Protein AF-A0AAD3HC64-F1 (afdb_monomer_lite)

Foldseek 3Di:
DPDPPPVVVVVVVVVVVVVVVVVVVVVVVVVVVVVPPPDDDDDDDDPPPDPPLLVLLVCVLVVDDFQEPDQQLVLLLLLLLLLLLLLVLLLLLLVVCLVDPDPDCVLSLLSLCCNQVQSLVLSVVCCVPANLVVLLCQQQVDPPDDPSNNVSVVVLSVVLVVLSVVLNVLSVLLNVLSVQLPDPPDDPVSNSVSSVSNSVSSVVSSVSSVVSSVSCVSGSSSSCRRRDHPVVSVVSVVVSVVVCDDLSVLQSLLSSQCSCPDPVRHDPVSNVSCVVNDDPVSVVCSVVCCVVPNCVRNVSSVPRPVVD

Structure (mmCIF, N/CA/C/O backbone):
data_AF-A0AAD3HC64-F1
#
_entry.id   AF-A0AAD3HC64-F1
#
loop_
_atom_site.group_PDB
_atom_site.id
_atom_site.type_symbol
_atom_site.label_atom_id
_atom_site.label_alt_id
_atom_site.label_comp_id
_atom_site.label_asym_id
_atom_site.label_entity_id
_atom_site.label_seq_id
_atom_site.pdbx_PDB_ins_code
_atom_site.Cartn_x
_atom_site.Cartn_y
_atom_site.Cartn_z
_atom_site.occupancy
_atom_site.B_iso_or_equiv
_atom_site.auth_seq_id
_atom_site.auth_comp_id
_atom_site.auth_asym_id
_atom_site.auth_atom_id
_atom_site.pdbx_PDB_model_num
ATOM 1 N N . MET A 1 1 ? 27.768 -49.510 -12.883 1.00 41.19 1 MET A N 1
ATOM 2 C CA . MET A 1 1 ? 27.945 -48.220 -13.590 1.00 41.19 1 MET A CA 1
ATOM 3 C C . MET A 1 1 ? 27.176 -48.266 -14.904 1.00 41.19 1 MET A C 1
ATOM 5 O O . MET A 1 1 ? 27.661 -48.916 -15.817 1.00 41.19 1 MET A O 1
ATOM 9 N N . LYS A 1 2 ? 25.966 -47.681 -14.942 1.00 40.19 2 LYS A N 1
ATOM 10 C CA . LYS A 1 2 ? 25.130 -47.318 -16.117 1.00 40.19 2 LYS A CA 1
ATOM 11 C C . LYS A 1 2 ? 23.661 -47.238 -15.667 1.00 40.19 2 LYS A C 1
ATOM 13 O O . LYS A 1 2 ? 22.903 -48.155 -15.920 1.00 40.19 2 LYS A O 1
ATOM 18 N N . PHE A 1 3 ? 23.284 -46.183 -14.939 1.00 27.61 3 PHE A N 1
ATOM 19 C CA . PHE A 1 3 ? 21.869 -45.860 -14.654 1.00 27.61 3 PHE A CA 1
ATOM 20 C C . PHE A 1 3 ? 21.638 -44.367 -14.330 1.00 27.61 3 PHE A C 1
ATOM 22 O O . PHE A 1 3 ? 20.645 -44.008 -13.712 1.00 27.61 3 PHE A O 1
ATOM 29 N N . HIS A 1 4 ? 22.548 -43.469 -14.734 1.00 27.34 4 HIS A N 1
ATOM 30 C CA . HIS A 1 4 ? 22.441 -42.025 -14.444 1.00 27.34 4 HIS A CA 1
ATOM 31 C C . HIS A 1 4 ? 22.352 -41.115 -15.683 1.00 27.34 4 HIS A C 1
ATOM 33 O O . HIS A 1 4 ? 22.202 -39.911 -15.530 1.00 27.34 4 HIS A O 1
ATOM 39 N N . SER A 1 5 ? 22.356 -41.655 -16.909 1.00 31.34 5 SER A N 1
ATOM 40 C CA . SER A 1 5 ? 22.311 -40.826 -18.134 1.00 31.34 5 SER A CA 1
ATOM 41 C C . SER A 1 5 ? 20.949 -40.747 -18.834 1.00 31.34 5 SER A C 1
ATOM 43 O O . SER A 1 5 ? 20.833 -40.016 -19.808 1.00 31.34 5 SER A O 1
ATOM 45 N N . ILE A 1 6 ? 19.908 -41.442 -18.359 1.00 31.80 6 ILE A N 1
ATOM 46 C CA . ILE A 1 6 ? 18.585 -41.461 -19.031 1.00 31.80 6 ILE A CA 1
ATOM 47 C C . ILE A 1 6 ? 17.570 -40.510 -18.357 1.00 31.80 6 ILE A C 1
ATOM 49 O O . ILE A 1 6 ? 16.658 -40.001 -19.007 1.00 31.80 6 ILE A O 1
ATOM 53 N N . LEU A 1 7 ? 17.775 -40.167 -17.081 1.00 26.67 7 LEU A N 1
ATOM 54 C CA . LEU A 1 7 ? 16.873 -39.291 -16.315 1.00 26.67 7 LEU A CA 1
ATOM 55 C C . LEU A 1 7 ? 17.095 -37.790 -16.573 1.00 26.67 7 LEU A C 1
ATOM 57 O O . LEU A 1 7 ? 16.154 -37.009 -16.483 1.00 26.67 7 LEU A O 1
ATOM 61 N N . VAL A 1 8 ? 18.303 -37.387 -16.977 1.00 30.73 8 VAL A N 1
ATOM 62 C CA . VAL A 1 8 ? 18.632 -35.972 -17.239 1.00 30.73 8 VAL A CA 1
ATOM 63 C C . VAL A 1 8 ? 18.107 -35.503 -18.605 1.00 30.73 8 VAL A C 1
ATOM 65 O O . VAL A 1 8 ? 17.685 -34.359 -18.742 1.00 30.73 8 VAL A O 1
ATOM 68 N N . PHE A 1 9 ? 18.019 -36.392 -19.600 1.00 30.84 9 PHE A N 1
ATOM 69 C CA . PHE A 1 9 ? 17.493 -36.039 -20.927 1.00 30.84 9 PHE A CA 1
ATOM 70 C C . PHE A 1 9 ? 15.960 -35.918 -20.976 1.00 30.84 9 PHE A C 1
ATOM 72 O O . PHE A 1 9 ? 15.439 -35.147 -21.779 1.00 30.84 9 PHE A O 1
ATOM 79 N N . SER A 1 10 ? 15.235 -36.602 -20.085 1.00 28.11 10 SER A N 1
ATOM 80 C CA . SER A 1 10 ? 13.764 -36.535 -20.040 1.00 28.11 10 SER A CA 1
ATOM 81 C C . SER A 1 10 ? 13.248 -35.260 -19.354 1.00 28.11 10 SER A C 1
ATOM 83 O O . SER A 1 10 ? 12.201 -34.742 -19.728 1.00 28.11 10 SER A O 1
ATOM 85 N N . LEU A 1 11 ? 14.007 -34.695 -18.408 1.00 26.23 11 LEU A N 1
ATOM 86 C CA . LEU A 1 11 ? 13.643 -33.449 -17.716 1.00 26.23 11 LEU A CA 1
ATOM 87 C C . LEU A 1 11 ? 13.904 -32.194 -18.567 1.00 26.23 11 LEU A C 1
ATOM 89 O O . LEU A 1 11 ? 13.138 -31.237 -18.499 1.00 26.23 11 LEU A O 1
ATOM 93 N N . ILE A 1 12 ? 14.923 -32.222 -19.431 1.00 30.50 12 ILE A N 1
ATOM 94 C CA . ILE A 1 12 ? 15.246 -31.104 -20.334 1.00 30.50 12 ILE A CA 1
ATOM 95 C C . ILE A 1 12 ? 14.253 -31.023 -21.510 1.00 30.50 12 ILE A C 1
ATOM 97 O O . ILE A 1 12 ? 13.957 -29.936 -22.002 1.00 30.50 12 ILE A O 1
ATOM 101 N N . TRP A 1 13 ? 13.681 -32.153 -21.940 1.00 29.31 13 TRP A N 1
ATOM 102 C CA . TRP A 1 13 ? 12.688 -32.174 -23.019 1.00 29.31 13 TRP A CA 1
ATOM 103 C C . TRP A 1 13 ? 11.285 -31.745 -22.551 1.00 29.31 13 TRP A C 1
ATOM 105 O O . TRP A 1 13 ? 10.598 -31.014 -23.264 1.00 29.31 13 TRP A O 1
ATOM 115 N N . VAL A 1 14 ? 10.895 -32.093 -21.318 1.00 29.73 14 VAL A N 1
ATOM 116 C CA . VAL A 1 14 ? 9.625 -31.640 -20.716 1.00 29.73 14 VAL A CA 1
ATOM 117 C C . VAL A 1 14 ? 9.648 -30.134 -20.417 1.00 29.73 14 VAL A C 1
ATOM 119 O O . VAL A 1 14 ? 8.644 -29.463 -20.650 1.00 29.73 14 VAL A O 1
ATOM 122 N N . ALA A 1 15 ? 10.800 -29.571 -20.028 1.00 29.89 15 ALA A N 1
ATOM 123 C CA . ALA A 1 15 ? 10.954 -28.128 -19.811 1.00 29.89 15 ALA A CA 1
ATOM 124 C C . ALA A 1 15 ? 10.812 -27.299 -21.106 1.00 29.89 15 ALA A C 1
ATOM 126 O O . ALA A 1 15 ? 10.160 -26.260 -21.099 1.00 29.89 15 ALA A O 1
ATOM 127 N N . ARG A 1 16 ? 11.316 -27.794 -22.247 1.00 33.19 16 ARG A N 1
ATOM 128 C CA . ARG A 1 16 ? 11.223 -27.097 -23.548 1.00 33.19 16 ARG A CA 1
ATOM 129 C C . ARG A 1 16 ? 9.848 -27.161 -24.218 1.00 33.19 16 ARG A C 1
ATOM 131 O O . ARG A 1 16 ? 9.545 -26.324 -25.062 1.00 33.19 16 ARG A O 1
ATOM 138 N N . SER A 1 17 ? 9.011 -28.140 -23.870 1.00 35.91 17 SER A N 1
ATOM 139 C CA . SER A 1 17 ? 7.656 -28.258 -24.440 1.00 35.91 17 SER A CA 1
ATOM 140 C C . SER A 1 17 ? 6.626 -27.325 -23.785 1.00 35.91 17 SER A C 1
ATOM 142 O O . SER A 1 17 ? 5.561 -27.099 -24.355 1.00 35.91 17 SER A O 1
ATOM 144 N N . ASN A 1 18 ? 6.955 -26.744 -22.623 1.00 37.31 18 ASN A N 1
ATOM 145 C CA . ASN A 1 18 ? 6.038 -25.919 -21.832 1.00 37.31 18 ASN A CA 1
ATOM 146 C C . ASN A 1 18 ? 6.188 -24.403 -22.075 1.00 37.31 18 ASN A C 1
ATOM 148 O O . ASN A 1 18 ? 5.230 -23.660 -21.870 1.00 37.31 18 ASN A O 1
ATOM 152 N N . GLU A 1 19 ? 7.339 -23.936 -22.568 1.00 41.16 19 GLU A N 1
ATOM 153 C CA . GLU A 1 19 ? 7.581 -22.507 -22.847 1.00 41.16 19 GLU A CA 1
ATOM 154 C C . GLU A 1 19 ? 6.730 -21.984 -24.017 1.00 41.16 19 GLU A C 1
ATOM 156 O O . GLU A 1 19 ? 6.130 -20.915 -23.919 1.00 41.16 19 GLU A O 1
ATOM 161 N N . ASN A 1 20 ? 6.562 -22.772 -25.085 1.00 43.03 20 ASN A N 1
ATOM 162 C CA . ASN A 1 20 ? 5.722 -22.372 -26.224 1.00 43.03 20 ASN A CA 1
ATOM 163 C C . ASN A 1 20 ? 4.223 -22.321 -25.869 1.00 43.03 20 ASN A C 1
ATOM 165 O O . ASN A 1 20 ? 3.492 -21.494 -26.405 1.00 43.03 20 ASN A O 1
ATOM 169 N N . SER A 1 21 ? 3.773 -23.166 -24.935 1.00 44.69 21 SER A N 1
ATOM 170 C CA . SER A 1 21 ? 2.398 -23.175 -24.413 1.00 44.69 21 SER A CA 1
ATOM 171 C C . SER A 1 21 ? 2.104 -21.930 -23.563 1.00 44.69 21 SER A C 1
ATOM 173 O O . SER A 1 21 ? 1.064 -21.289 -23.729 1.00 44.69 21 SER A O 1
ATOM 175 N N . LEU A 1 22 ? 3.053 -21.532 -22.709 1.00 42.72 22 LEU A N 1
ATOM 176 C CA . LEU A 1 22 ? 2.935 -20.348 -21.854 1.00 42.72 22 LEU A CA 1
ATOM 177 C C . LEU A 1 22 ? 2.983 -19.040 -22.651 1.00 42.72 22 LEU A C 1
ATOM 179 O O . LEU A 1 22 ? 2.146 -18.167 -22.429 1.00 42.72 22 LEU A O 1
ATOM 183 N N . LEU A 1 23 ? 3.885 -18.925 -23.631 1.00 47.91 23 LEU A N 1
ATOM 184 C CA . LEU A 1 23 ? 3.972 -17.741 -24.497 1.00 47.91 23 LEU A CA 1
ATOM 185 C C . LEU A 1 23 ? 2.729 -17.578 -25.386 1.00 47.91 23 LEU A C 1
ATOM 187 O O . LEU A 1 23 ? 2.268 -16.461 -25.629 1.00 47.91 23 LEU A O 1
ATOM 191 N N . GLN A 1 24 ? 2.139 -18.687 -25.839 1.00 51.78 24 GLN A N 1
ATOM 192 C CA . GLN A 1 24 ? 0.903 -18.653 -26.620 1.00 51.78 24 GLN A CA 1
ATOM 193 C C . GLN A 1 24 ? -0.322 -18.342 -25.743 1.00 51.78 24 GLN A C 1
ATOM 195 O O . GLN A 1 24 ? -1.205 -17.597 -26.168 1.00 51.78 24 GLN A O 1
ATOM 200 N N . GLY A 1 25 ? -0.336 -18.808 -24.489 1.00 53.44 25 GLY A N 1
ATOM 201 C CA . GLY A 1 25 ? -1.315 -18.401 -23.477 1.00 53.44 25 GLY A CA 1
ATOM 202 C C . GLY A 1 25 ? -1.240 -16.908 -23.131 1.00 53.44 25 GLY A C 1
ATOM 203 O O . GLY A 1 25 ? -2.273 -16.240 -23.085 1.00 53.44 25 GLY A O 1
ATOM 204 N N . ALA A 1 26 ? -0.030 -16.363 -22.972 1.00 45.06 26 ALA A N 1
ATOM 205 C CA . ALA A 1 26 ? 0.194 -14.940 -22.715 1.00 45.06 26 ALA A CA 1
ATOM 206 C C . ALA A 1 26 ? -0.257 -14.057 -23.895 1.00 45.06 26 ALA A C 1
ATOM 208 O O . ALA A 1 26 ? -0.954 -13.065 -23.685 1.00 45.06 26 ALA A O 1
ATOM 209 N N . ARG A 1 27 ? 0.037 -14.457 -25.143 1.00 55.09 27 ARG A N 1
ATOM 210 C CA . ARG A 1 27 ? -0.470 -13.770 -26.350 1.00 55.09 27 ARG A CA 1
ATOM 211 C C . ARG A 1 27 ? -1.998 -13.768 -26.434 1.00 55.09 27 ARG A C 1
ATOM 213 O O . ARG A 1 27 ? -2.585 -12.732 -26.737 1.00 55.09 27 ARG A O 1
ATOM 220 N N . ASN A 1 28 ? -2.643 -14.893 -26.122 1.00 57.78 28 ASN A N 1
ATOM 221 C CA . ASN A 1 28 ? -4.106 -14.988 -26.128 1.00 57.78 28 ASN A CA 1
ATOM 222 C C . ASN A 1 28 ? -4.746 -14.120 -25.028 1.00 57.78 28 ASN A C 1
ATOM 224 O O . ASN A 1 28 ? -5.795 -13.519 -25.256 1.00 57.78 28 ASN A O 1
ATOM 228 N N . LEU A 1 29 ? -4.107 -14.005 -23.857 1.00 52.31 29 LEU A N 1
ATOM 229 C CA . LEU A 1 29 ? -4.550 -13.114 -22.779 1.00 52.31 29 LEU A CA 1
ATOM 230 C C . LEU A 1 29 ? -4.390 -11.631 -23.139 1.00 52.31 29 LEU A C 1
ATOM 232 O O . LEU A 1 29 ? -5.292 -10.851 -22.839 1.00 52.31 29 LEU A O 1
ATOM 236 N N . MET A 1 30 ? -3.310 -11.246 -23.830 1.00 54.47 30 MET A N 1
ATOM 237 C CA . MET A 1 30 ? -3.158 -9.876 -24.339 1.00 54.47 30 MET A CA 1
ATOM 238 C C . MET A 1 30 ? -4.223 -9.537 -25.391 1.00 54.47 30 MET A C 1
ATOM 240 O O . MET A 1 30 ? -4.859 -8.492 -25.295 1.00 54.47 30 MET A O 1
ATOM 244 N N . GLN A 1 31 ? -4.505 -10.436 -26.342 1.00 53.31 31 GLN A N 1
ATOM 245 C CA . GLN A 1 31 ? -5.567 -10.217 -27.337 1.00 53.31 31 GLN A CA 1
ATOM 246 C C . GLN A 1 31 ? -6.975 -10.173 -26.722 1.00 53.31 31 GLN A C 1
ATOM 248 O O . GLN A 1 31 ? -7.828 -9.419 -27.190 1.00 53.31 31 GLN A O 1
ATOM 253 N N . ALA A 1 32 ? -7.231 -10.937 -25.657 1.00 51.72 32 ALA A N 1
ATOM 254 C CA . ALA A 1 32 ? -8.500 -10.881 -24.932 1.00 51.72 32 ALA A CA 1
ATOM 255 C C . ALA A 1 32 ? -8.656 -9.598 -24.092 1.00 51.72 32 ALA A C 1
ATOM 257 O O . ALA A 1 32 ? -9.776 -9.114 -23.934 1.00 51.72 32 ALA A O 1
ATOM 258 N N . ALA A 1 33 ? -7.557 -9.040 -23.572 1.00 47.09 33 ALA A N 1
ATOM 259 C CA . ALA A 1 33 ? -7.560 -7.784 -22.823 1.00 47.09 33 ALA A CA 1
ATOM 260 C C . ALA A 1 33 ? -7.780 -6.563 -23.734 1.00 47.09 33 ALA A C 1
ATOM 262 O O . ALA A 1 33 ? -8.563 -5.683 -23.386 1.00 47.09 33 ALA A O 1
ATOM 263 N N . VAL A 1 34 ? -7.181 -6.557 -24.930 1.00 49.25 34 VAL A N 1
ATOM 264 C CA . VAL A 1 34 ? -7.343 -5.482 -25.929 1.00 49.25 34 VAL A CA 1
ATOM 265 C C . VAL A 1 34 ? -8.781 -5.393 -26.465 1.00 49.25 34 VAL A C 1
ATOM 267 O O . VAL A 1 34 ? -9.265 -4.307 -26.760 1.00 49.25 34 VAL A O 1
ATOM 270 N N . ASN A 1 35 ? -9.516 -6.509 -26.519 1.00 42.75 35 ASN A N 1
ATOM 271 C CA . ASN A 1 35 ? -10.895 -6.541 -27.027 1.00 42.75 35 ASN A CA 1
ATOM 272 C C . ASN A 1 35 ? -11.981 -6.180 -25.991 1.00 42.75 35 ASN A C 1
ATOM 274 O O . ASN A 1 35 ? -13.164 -6.237 -26.319 1.00 42.75 35 ASN A O 1
ATOM 278 N N . LYS A 1 36 ? -11.621 -5.834 -24.745 1.00 44.22 36 LYS A N 1
ATOM 279 C CA . LYS A 1 36 ? -12.584 -5.525 -23.666 1.00 44.22 36 LYS A CA 1
ATOM 280 C C . LYS A 1 36 ? -12.625 -4.052 -23.249 1.00 44.22 36 LYS A C 1
ATOM 282 O O . LYS A 1 36 ? -13.247 -3.726 -22.242 1.00 44.22 36 LYS A O 1
ATOM 287 N N . GLN A 1 37 ? -11.982 -3.172 -24.010 1.00 39.53 37 GLN A N 1
ATOM 288 C CA . GLN A 1 37 ? -11.803 -1.766 -23.658 1.00 39.53 37 GLN A CA 1
ATOM 289 C C . GLN A 1 37 ? -12.611 -0.865 -24.603 1.00 39.53 37 GLN A C 1
ATOM 291 O O . GLN A 1 37 ? -12.055 -0.153 -25.431 1.00 39.53 37 GLN A O 1
ATOM 296 N N . SER A 1 38 ? -13.942 -0.934 -24.514 1.00 41.44 38 SER A N 1
ATOM 297 C CA . SER A 1 38 ? -14.839 0.033 -25.161 1.00 41.44 38 SER A CA 1
ATOM 298 C C . SER A 1 38 ? -16.217 0.031 -24.492 1.00 41.44 38 SER A C 1
ATOM 300 O O . SER A 1 38 ? -17.182 -0.435 -25.079 1.00 41.44 38 SER A O 1
ATOM 302 N N . ASP A 1 39 ? -16.284 0.508 -23.253 1.00 34.75 39 ASP A N 1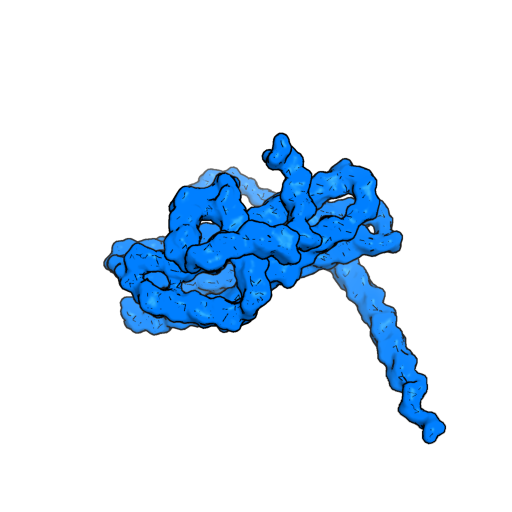
ATOM 303 C CA . ASP A 1 39 ? -17.523 0.924 -22.581 1.00 34.75 39 ASP A CA 1
ATOM 304 C C . ASP A 1 39 ? -17.128 1.953 -21.505 1.00 34.75 39 ASP A C 1
ATOM 306 O O . ASP A 1 39 ? -16.972 1.630 -20.327 1.00 34.75 39 ASP A O 1
ATOM 310 N N . GLU A 1 40 ? -16.865 3.195 -21.922 1.00 37.41 40 GLU A N 1
ATOM 311 C CA . GLU A 1 40 ? -16.723 4.322 -20.991 1.00 37.41 40 GLU A CA 1
ATOM 312 C C . GLU A 1 40 ? -18.120 4.766 -20.526 1.00 37.41 40 GLU A C 1
ATOM 314 O O . GLU A 1 40 ? -18.961 5.112 -21.363 1.00 37.41 40 GLU A O 1
ATOM 319 N N . PRO A 1 41 ? -18.409 4.775 -19.213 1.00 40.44 41 PRO A N 1
ATOM 320 C CA . PRO A 1 41 ? -19.683 5.260 -18.719 1.00 40.44 41 PRO A CA 1
ATOM 321 C C . PRO A 1 41 ? -19.714 6.793 -18.693 1.00 40.44 41 PRO A C 1
ATOM 323 O O . PRO A 1 41 ? -18.833 7.470 -18.167 1.00 40.44 41 PRO A O 1
ATOM 326 N N . ASN A 1 42 ? -20.801 7.309 -19.258 1.00 35.00 42 ASN A N 1
ATOM 327 C CA . ASN A 1 42 ? -21.237 8.697 -19.238 1.00 35.00 42 ASN A CA 1
ATOM 328 C C . ASN A 1 42 ? -21.421 9.176 -17.781 1.00 35.00 42 ASN A C 1
ATOM 330 O O . ASN A 1 42 ? -22.264 8.641 -17.059 1.00 35.00 42 ASN A O 1
ATOM 334 N N . ILE A 1 43 ? -20.627 10.161 -17.347 1.00 39.53 43 ILE A N 1
ATOM 335 C CA . ILE A 1 43 ? -20.667 10.731 -15.991 1.00 39.53 43 ILE A CA 1
ATOM 336 C C . ILE A 1 43 ? -21.882 11.663 -15.894 1.00 39.53 43 ILE A C 1
ATOM 338 O O . ILE A 1 43 ? -21.826 12.836 -16.263 1.00 39.53 43 ILE A O 1
ATOM 342 N N . CYS A 1 44 ? -23.002 11.110 -15.429 1.00 38.66 44 CYS A N 1
ATOM 343 C CA . CYS A 1 44 ? -24.169 11.864 -14.991 1.00 38.66 44 CYS A CA 1
ATOM 344 C C . CYS A 1 44 ? -24.057 12.190 -13.498 1.00 38.66 44 CYS A C 1
ATOM 346 O O . CYS A 1 44 ? -23.708 11.337 -12.690 1.00 38.66 44 CYS A O 1
ATOM 348 N N . ASP A 1 45 ? -24.409 13.431 -13.178 1.00 44.72 45 ASP A N 1
ATOM 349 C CA . ASP A 1 45 ? -24.615 14.007 -11.851 1.00 44.72 45 ASP A CA 1
ATOM 350 C C . ASP A 1 45 ? -25.614 13.161 -11.036 1.00 44.72 45 ASP A C 1
ATOM 352 O O . ASP A 1 45 ? -26.832 13.316 -11.147 1.00 44.72 45 ASP A O 1
ATOM 356 N N . SER A 1 46 ? -25.100 12.184 -10.286 1.00 45.50 46 SER A N 1
ATOM 357 C CA . SER A 1 46 ? -25.864 11.368 -9.348 1.00 45.50 46 SER A CA 1
ATOM 358 C C . SER A 1 46 ? -25.486 11.779 -7.937 1.00 45.50 46 SER A C 1
ATOM 360 O O . SER A 1 46 ? -24.319 11.693 -7.560 1.00 45.50 46 SER A O 1
ATOM 362 N N . THR A 1 47 ? -26.475 12.175 -7.142 1.00 44.50 47 THR A N 1
ATOM 363 C CA . THR A 1 47 ? -26.385 12.112 -5.683 1.00 44.50 47 THR A CA 1
ATOM 364 C C . THR A 1 47 ? -25.897 10.712 -5.316 1.00 44.50 47 THR A C 1
ATOM 366 O O . THR A 1 47 ? -26.644 9.753 -5.497 1.00 44.50 47 THR A O 1
ATOM 369 N N . GLU A 1 48 ? -24.627 10.585 -4.927 1.00 51.22 48 GLU A N 1
ATOM 370 C CA . GLU A 1 48 ? -24.007 9.301 -4.603 1.00 51.22 48 GLU A CA 1
ATOM 371 C C . GLU A 1 48 ? -24.777 8.676 -3.440 1.00 51.22 48 GLU A C 1
ATOM 373 O O . GLU A 1 48 ? -24.648 9.097 -2.288 1.00 51.22 48 GLU A O 1
ATOM 378 N N . ASP A 1 49 ? -25.618 7.693 -3.755 1.00 56.12 49 ASP A N 1
ATOM 379 C CA . ASP A 1 49 ? -26.239 6.834 -2.762 1.00 56.12 49 ASP A CA 1
ATOM 380 C C . ASP A 1 49 ? -25.107 6.134 -2.009 1.00 56.12 49 ASP A C 1
ATOM 382 O O . ASP A 1 49 ? -24.490 5.191 -2.513 1.00 56.12 49 ASP A O 1
ATOM 386 N N . ILE A 1 50 ? -24.803 6.634 -0.807 1.00 69.50 50 ILE A N 1
ATOM 387 C CA . ILE A 1 50 ? -23.842 5.999 0.091 1.00 69.50 50 ILE A CA 1
ATOM 388 C C . ILE A 1 50 ? -24.293 4.543 0.247 1.00 69.50 50 ILE A C 1
ATOM 390 O O . ILE A 1 50 ? -25.443 4.312 0.645 1.00 69.50 50 ILE A O 1
ATOM 394 N N . PRO A 1 51 ? -23.433 3.553 -0.056 1.00 86.81 51 PRO A N 1
ATOM 395 C CA . PRO A 1 51 ? -23.811 2.156 0.057 1.00 86.81 51 PRO A CA 1
ATOM 396 C C . PRO A 1 51 ? -24.380 1.878 1.450 1.00 86.81 51 PRO A C 1
ATOM 398 O O . PRO A 1 51 ? -23.780 2.257 2.454 1.00 86.81 51 PRO A O 1
ATOM 401 N N . GLN A 1 52 ? -25.523 1.194 1.530 1.00 93.12 52 GLN A N 1
ATOM 402 C CA . GLN A 1 52 ? -26.238 0.939 2.790 1.00 93.12 52 GLN A CA 1
ATOM 403 C C . GLN A 1 52 ? -25.319 0.415 3.915 1.00 93.12 52 GLN A C 1
ATOM 405 O O . GLN A 1 52 ? -25.472 0.795 5.076 1.00 93.12 52 GLN A O 1
ATOM 410 N N . ASN A 1 53 ? -24.331 -0.419 3.568 1.00 94.50 53 ASN A N 1
ATOM 411 C CA . ASN A 1 53 ? -23.338 -0.950 4.505 1.00 94.50 53 ASN A CA 1
ATOM 412 C C . ASN A 1 53 ? -22.468 0.147 5.140 1.00 94.50 53 ASN A C 1
ATOM 414 O O . ASN A 1 53 ? -22.209 0.093 6.340 1.00 94.50 53 ASN A O 1
ATOM 418 N N . GLU A 1 54 ? -22.046 1.153 4.371 1.00 95.94 54 GLU A N 1
ATOM 419 C CA . GLU A 1 54 ? -21.261 2.280 4.883 1.00 95.94 54 GLU A CA 1
ATOM 420 C C . GLU A 1 54 ? -22.065 3.108 5.881 1.00 95.94 54 GLU A C 1
ATOM 422 O O . GLU A 1 54 ? -21.540 3.473 6.930 1.00 95.94 54 GLU A O 1
ATOM 427 N N . SER A 1 55 ? -23.350 3.352 5.609 1.00 96.25 55 SER A N 1
ATOM 428 C CA . SER A 1 55 ? -24.219 4.073 6.545 1.00 96.25 55 SER A CA 1
ATOM 429 C C . SER A 1 55 ? -24.417 3.306 7.856 1.00 96.25 55 SER A C 1
ATOM 431 O O . SER A 1 55 ? -24.368 3.904 8.929 1.00 96.25 55 SER A O 1
ATOM 433 N N . ILE A 1 56 ? -24.596 1.980 7.794 1.00 96.69 56 ILE A N 1
ATOM 434 C CA . ILE A 1 56 ? -24.700 1.130 8.993 1.00 96.69 56 ILE A CA 1
ATOM 435 C C . ILE A 1 56 ? -23.405 1.196 9.812 1.00 96.69 56 ILE A C 1
ATOM 437 O O . ILE A 1 56 ? -23.458 1.386 11.028 1.00 96.69 56 ILE A O 1
ATOM 441 N N . ILE A 1 57 ? -22.247 1.078 9.154 1.00 96.69 57 ILE A N 1
ATOM 442 C CA . ILE A 1 57 ? -20.942 1.166 9.819 1.00 96.69 57 ILE A CA 1
ATOM 443 C C . ILE A 1 57 ? -20.738 2.556 10.426 1.00 96.69 57 ILE A C 1
ATOM 445 O O . ILE A 1 57 ? -20.303 2.652 11.568 1.00 96.69 57 ILE A O 1
ATOM 449 N N . GLN A 1 58 ? -21.084 3.630 9.716 1.00 97.06 58 GLN A N 1
ATOM 450 C CA . GLN A 1 58 ? -20.929 4.990 10.230 1.00 97.06 58 GLN A CA 1
ATOM 451 C C . GLN A 1 58 ? -21.783 5.218 11.482 1.00 97.06 58 GLN A C 1
ATOM 453 O O . GLN A 1 58 ? -21.262 5.640 12.512 1.00 97.06 58 GLN A O 1
ATOM 458 N N . ASN A 1 59 ? -23.061 4.826 11.440 1.00 96.50 59 ASN A N 1
ATOM 459 C CA . ASN A 1 59 ? -23.949 4.89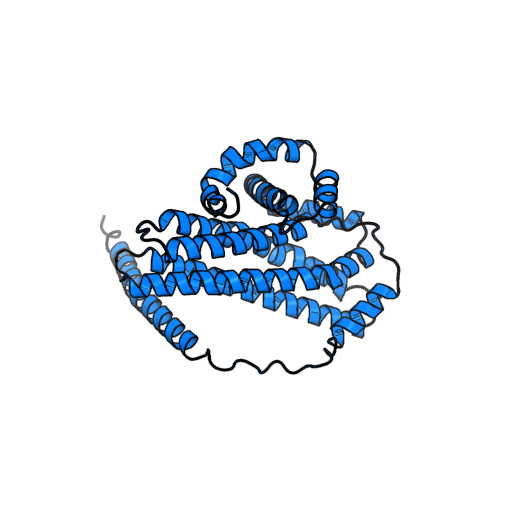3 12.603 1.00 96.50 59 ASN A CA 1
ATOM 460 C C . ASN A 1 59 ? -23.385 4.101 13.788 1.00 96.50 59 ASN A C 1
ATOM 462 O O . ASN A 1 59 ? -23.449 4.543 14.938 1.00 96.50 59 ASN A O 1
ATOM 466 N N . TYR A 1 60 ? -22.811 2.928 13.509 1.00 95.88 60 TYR A N 1
ATOM 467 C CA . TYR A 1 60 ? -22.114 2.158 14.520 1.00 95.88 60 TYR A CA 1
ATOM 468 C C . TYR A 1 60 ? -20.948 2.951 15.114 1.00 95.88 60 TYR A C 1
ATOM 470 O O . TYR A 1 60 ? -20.901 3.097 16.334 1.00 95.88 60 TYR A O 1
ATOM 478 N N . LEU A 1 61 ? -20.038 3.489 14.300 1.00 95.94 61 LEU A N 1
ATOM 479 C CA . LEU A 1 61 ? -18.875 4.248 14.766 1.00 95.94 61 LEU A CA 1
ATOM 480 C C . LEU A 1 61 ? -19.281 5.440 15.645 1.00 95.94 61 LEU A C 1
ATOM 482 O O . LEU A 1 61 ? -18.699 5.614 16.716 1.00 95.94 61 LEU A O 1
ATOM 486 N N . ASP A 1 62 ? -20.353 6.143 15.283 1.00 96.12 62 ASP A N 1
ATOM 487 C CA . ASP A 1 62 ? -20.844 7.328 15.998 1.00 96.12 62 ASP A CA 1
ATOM 488 C C . ASP A 1 62 ? -21.508 7.000 17.354 1.00 96.12 62 ASP A C 1
ATOM 490 O O . ASP A 1 62 ? -21.537 7.827 18.266 1.00 96.12 62 ASP A O 1
ATOM 494 N N . SER A 1 63 ? -22.030 5.780 17.527 1.00 94.56 63 SER A N 1
ATOM 495 C CA . SER A 1 63 ? -22.892 5.416 18.669 1.00 94.56 63 SER A CA 1
ATOM 496 C C . SER A 1 63 ? -22.183 5.142 20.004 1.00 94.56 63 SER A C 1
ATOM 498 O O . SER A 1 63 ? -22.832 5.031 21.044 1.00 94.56 63 SER A O 1
ATOM 500 N N . THR A 1 64 ? -20.863 4.962 20.018 1.00 81.75 64 THR A N 1
ATOM 501 C CA . THR A 1 64 ? -20.129 4.517 21.225 1.00 81.75 64 THR A CA 1
ATOM 502 C C . THR A 1 64 ? -18.700 5.035 21.175 1.00 81.75 64 THR A C 1
ATOM 504 O O . THR A 1 64 ? -18.097 4.994 20.099 1.00 81.75 64 THR A O 1
ATOM 507 N N . PRO A 1 65 ? -18.132 5.469 22.311 1.00 91.94 65 PRO A N 1
ATOM 508 C CA . PRO A 1 65 ? -16.741 5.893 22.367 1.00 91.94 65 PRO A CA 1
ATOM 509 C C . PRO A 1 65 ? -15.775 4.749 22.041 1.00 91.94 65 PRO A C 1
ATOM 511 O O . PRO A 1 65 ? -16.068 3.575 22.277 1.00 91.94 65 PRO A O 1
ATOM 514 N N . SER A 1 66 ? -14.596 5.113 21.543 1.00 94.12 66 SER A N 1
ATOM 515 C CA . SER A 1 66 ? -13.520 4.167 21.259 1.00 94.12 66 SER A CA 1
ATOM 516 C C . SER A 1 66 ? -12.906 3.579 22.537 1.00 94.12 66 SER A C 1
ATOM 518 O O . SER A 1 66 ? -12.737 4.285 23.531 1.00 94.12 66 SER A O 1
ATOM 520 N N . LEU A 1 67 ? -12.509 2.299 22.503 1.00 93.44 67 LEU A N 1
ATOM 521 C CA . LEU A 1 67 ? -11.756 1.645 23.587 1.00 93.44 67 LEU A CA 1
ATOM 522 C C . LEU A 1 67 ? -10.274 2.042 23.616 1.00 93.44 67 LEU A C 1
ATOM 524 O O . LEU A 1 67 ? -9.598 1.858 24.632 1.00 93.44 67 LEU A O 1
ATOM 528 N N . ALA A 1 68 ? -9.757 2.547 22.498 1.00 93.75 68 ALA A N 1
ATOM 529 C CA . ALA A 1 68 ? -8.416 3.091 22.371 1.00 93.75 68 ALA A CA 1
ATOM 530 C C . ALA A 1 68 ? -8.461 4.597 22.097 1.00 93.75 68 ALA A C 1
ATOM 532 O O . ALA A 1 68 ? -9.257 5.082 21.295 1.00 93.75 68 ALA A O 1
ATOM 533 N N . ASP A 1 69 ? -7.549 5.315 22.742 1.00 92.19 69 ASP A N 1
ATOM 534 C CA . ASP A 1 69 ? -7.295 6.743 22.562 1.00 92.19 69 ASP A CA 1
ATOM 535 C C . ASP A 1 69 ? -6.592 7.052 21.234 1.00 92.19 69 ASP A C 1
ATOM 537 O O . ASP A 1 69 ? -6.799 8.107 20.640 1.00 92.19 69 ASP A O 1
ATOM 541 N N . LYS A 1 70 ? -5.754 6.120 20.770 1.00 94.12 70 LYS A N 1
ATOM 542 C CA . LYS A 1 70 ? -4.972 6.229 19.538 1.00 94.12 70 LYS A CA 1
ATOM 543 C C . LYS A 1 70 ? -4.939 4.896 18.797 1.00 94.12 70 LYS A C 1
ATOM 545 O O . LYS A 1 70 ? -5.017 3.828 19.407 1.00 94.12 70 LYS A O 1
ATOM 550 N N . PHE A 1 71 ? -4.746 4.963 17.484 1.00 95.38 71 PHE A N 1
ATOM 551 C CA . PHE A 1 71 ? -4.430 3.790 16.678 1.00 95.38 71 PHE A CA 1
ATOM 552 C C . PHE A 1 71 ? -2.931 3.478 16.743 1.00 95.38 71 PHE A C 1
ATOM 554 O O . PHE A 1 71 ? -2.088 4.335 16.452 1.00 95.38 71 PHE A O 1
ATOM 561 N N . PHE A 1 72 ? -2.586 2.246 17.119 1.00 95.56 72 PHE A N 1
ATOM 562 C CA . PHE A 1 72 ? -1.192 1.830 17.297 1.00 95.56 72 PHE A CA 1
ATOM 563 C C . PHE A 1 72 ? -0.638 1.008 16.131 1.00 95.56 72 PHE A C 1
ATOM 565 O O . PHE A 1 72 ? 0.572 0.836 16.067 1.00 95.56 72 PHE A O 1
ATOM 572 N N . ILE A 1 73 ? -1.447 0.515 15.190 1.00 95.56 73 ILE A N 1
ATOM 573 C CA . ILE A 1 73 ? -0.975 -0.354 14.088 1.00 95.56 73 ILE A CA 1
ATOM 574 C C . ILE A 1 73 ? -0.521 0.493 12.883 1.00 95.56 73 ILE A C 1
ATOM 576 O O . ILE A 1 73 ? -0.869 0.238 11.733 1.00 95.56 73 ILE A O 1
ATOM 580 N N . GLN A 1 74 ? 0.271 1.537 13.144 1.00 95.38 74 GLN A N 1
ATOM 581 C CA . GLN A 1 74 ? 0.638 2.526 12.124 1.00 95.38 74 GLN A CA 1
ATOM 582 C C . GLN A 1 74 ? 1.584 1.984 11.053 1.00 95.38 74 GLN A C 1
ATOM 584 O O . GLN A 1 74 ? 1.514 2.400 9.903 1.00 95.38 74 GLN A O 1
ATOM 589 N N . GLY A 1 75 ? 2.425 0.998 11.390 1.00 95.50 75 GLY A N 1
ATOM 590 C CA . GLY A 1 75 ? 3.339 0.387 10.419 1.00 95.50 75 GLY A CA 1
ATOM 591 C C . GLY A 1 75 ? 2.619 -0.158 9.183 1.00 95.50 75 GLY A C 1
ATOM 592 O O . GLY A 1 75 ? 3.126 -0.035 8.077 1.00 95.50 75 GLY A O 1
ATOM 593 N N . TRP A 1 76 ? 1.409 -0.691 9.355 1.00 95.31 76 TRP A N 1
ATOM 594 C CA . TRP A 1 76 ? 0.581 -1.173 8.250 1.00 95.31 76 TRP A CA 1
ATOM 595 C C . TRP A 1 76 ? 0.058 -0.025 7.363 1.00 95.31 76 TRP A C 1
ATOM 597 O O . TRP A 1 76 ? 0.137 -0.107 6.136 1.00 95.31 76 TRP A O 1
ATOM 607 N N . ARG A 1 77 ? -0.377 1.089 7.966 1.00 95.19 77 ARG A N 1
ATOM 608 C CA . ARG A 1 77 ? -0.805 2.303 7.249 1.00 95.19 77 ARG A CA 1
ATOM 609 C C . ARG A 1 77 ? 0.353 2.954 6.486 1.00 95.19 77 ARG A C 1
ATOM 611 O O . ARG A 1 77 ? 0.199 3.333 5.327 1.00 95.19 77 ARG A O 1
ATOM 618 N N . TRP A 1 78 ? 1.538 3.024 7.091 1.00 97.81 78 TRP A N 1
ATOM 619 C CA . TRP A 1 78 ? 2.736 3.548 6.427 1.00 97.81 78 TRP A CA 1
ATOM 620 C C . TRP A 1 78 ? 3.249 2.642 5.310 1.00 97.81 78 TRP A C 1
ATOM 622 O O . TRP A 1 78 ? 3.857 3.130 4.360 1.00 97.81 78 TRP A O 1
ATOM 632 N N . HIS A 1 79 ? 3.008 1.332 5.396 1.00 97.56 79 HIS A N 1
ATOM 633 C CA . HIS A 1 79 ? 3.321 0.413 4.303 1.00 97.56 79 HIS A CA 1
ATOM 634 C C . HIS A 1 79 ? 2.426 0.688 3.093 1.00 97.56 79 HIS A C 1
ATOM 636 O O . HIS A 1 79 ? 2.927 0.793 1.983 1.00 97.56 79 HIS A O 1
ATOM 642 N N . HIS A 1 80 ? 1.125 0.908 3.295 1.00 97.62 80 HIS A N 1
ATOM 643 C CA . HIS A 1 80 ? 0.243 1.349 2.211 1.00 97.62 80 HIS A CA 1
ATOM 644 C C . HIS A 1 80 ? 0.730 2.649 1.562 1.00 97.62 80 HIS A C 1
ATOM 646 O O . HIS A 1 80 ? 0.814 2.724 0.337 1.00 97.62 80 HIS A O 1
ATOM 652 N N . LEU A 1 81 ? 1.120 3.644 2.369 1.00 97.31 81 LEU A N 1
ATOM 653 C CA . LEU A 1 81 ? 1.700 4.891 1.856 1.00 97.31 81 LEU A CA 1
ATOM 654 C C . LEU A 1 81 ? 2.959 4.646 1.013 1.00 97.31 81 LEU A C 1
ATOM 656 O O . LEU A 1 81 ? 3.108 5.262 -0.040 1.00 97.31 81 LEU A O 1
ATOM 660 N N . SER A 1 82 ? 3.847 3.736 1.433 1.00 97.81 82 SER A N 1
ATOM 661 C CA . SER A 1 82 ? 5.056 3.436 0.658 1.00 97.81 82 SER A CA 1
ATOM 662 C C . SER A 1 82 ? 4.740 2.774 -0.682 1.00 97.81 82 SER A C 1
ATOM 664 O O . SER A 1 82 ? 5.355 3.137 -1.679 1.00 97.81 82 SER A O 1
ATOM 666 N N . ILE A 1 83 ? 3.743 1.884 -0.747 1.00 98.12 83 ILE A N 1
ATOM 667 C CA . ILE A 1 83 ? 3.288 1.281 -2.011 1.00 98.12 83 ILE A CA 1
ATOM 668 C C . ILE A 1 83 ? 2.701 2.329 -2.947 1.00 98.12 83 ILE A C 1
ATOM 670 O O . ILE A 1 83 ? 3.053 2.354 -4.123 1.00 98.12 83 ILE A O 1
ATOM 674 N N . VAL A 1 84 ? 1.829 3.198 -2.436 1.00 98.06 84 VAL A N 1
ATOM 675 C CA . VAL A 1 84 ? 1.216 4.274 -3.224 1.00 98.06 84 VAL A CA 1
ATOM 676 C C . VAL A 1 84 ? 2.300 5.182 -3.810 1.00 98.06 84 VAL A C 1
ATOM 678 O O . VAL A 1 84 ? 2.321 5.416 -5.020 1.00 98.06 84 VAL A O 1
ATOM 681 N N . ARG A 1 85 ? 3.246 5.636 -2.981 1.00 97.38 85 ARG A N 1
ATOM 682 C CA . ARG A 1 85 ? 4.375 6.455 -3.433 1.00 97.38 85 ARG A CA 1
ATOM 683 C C . ARG A 1 85 ? 5.214 5.741 -4.489 1.00 97.38 85 ARG A C 1
ATOM 685 O O . ARG A 1 85 ? 5.475 6.300 -5.553 1.00 97.38 85 ARG A O 1
ATOM 692 N N . ASP A 1 86 ? 5.636 4.513 -4.207 1.00 97.25 86 ASP A N 1
ATOM 693 C CA . ASP A 1 86 ? 6.546 3.777 -5.082 1.00 97.25 86 ASP A CA 1
ATOM 694 C C . ASP A 1 86 ? 5.888 3.396 -6.411 1.00 97.25 86 ASP A C 1
ATOM 696 O O . ASP A 1 86 ? 6.532 3.482 -7.454 1.00 97.25 86 ASP A O 1
ATOM 700 N N . ALA A 1 87 ? 4.595 3.056 -6.407 1.00 97.88 87 ALA A N 1
ATOM 701 C CA . ALA A 1 87 ? 3.832 2.829 -7.630 1.00 97.88 87 ALA A CA 1
ATOM 702 C C . ALA A 1 87 ? 3.776 4.101 -8.486 1.00 97.88 87 ALA A C 1
ATOM 704 O O . ALA A 1 87 ? 4.032 4.052 -9.688 1.00 97.88 87 ALA A O 1
ATOM 705 N N . LYS A 1 88 ? 3.515 5.267 -7.884 1.00 97.19 88 LYS A N 1
ATOM 706 C CA . LYS A 1 88 ? 3.473 6.523 -8.642 1.00 97.19 88 LYS A CA 1
ATOM 707 C C . LYS A 1 88 ? 4.834 6.889 -9.235 1.00 97.19 88 LYS A C 1
ATOM 709 O O . LYS A 1 88 ? 4.903 7.246 -10.411 1.00 97.19 88 LYS A O 1
ATOM 714 N N . ARG A 1 89 ? 5.914 6.754 -8.459 1.00 95.94 89 ARG A N 1
ATOM 715 C CA . ARG A 1 89 ? 7.287 6.988 -8.938 1.00 95.94 89 ARG A CA 1
ATOM 716 C C . ARG A 1 89 ? 7.676 6.010 -10.045 1.00 95.94 89 ARG A C 1
ATOM 718 O O . ARG A 1 89 ? 8.248 6.425 -11.047 1.00 95.94 89 ARG A O 1
ATOM 725 N N . LEU A 1 90 ? 7.309 4.734 -9.916 1.00 96.88 90 LEU A N 1
ATOM 726 C CA . LEU A 1 90 ? 7.540 3.733 -10.956 1.00 96.88 90 LEU A CA 1
ATOM 727 C C . LEU A 1 90 ? 6.779 4.064 -12.246 1.00 96.88 90 LEU A C 1
ATOM 729 O O . LEU A 1 90 ? 7.345 3.948 -13.327 1.00 96.88 90 LEU A O 1
ATOM 733 N N . ASN A 1 91 ? 5.525 4.509 -12.147 1.00 97.19 91 ASN A N 1
ATOM 734 C CA . ASN A 1 91 ? 4.735 4.935 -13.303 1.00 97.19 91 ASN A CA 1
ATOM 735 C C . ASN A 1 91 ? 5.401 6.110 -14.047 1.00 97.19 91 ASN A C 1
ATOM 737 O O . ASN A 1 91 ? 5.527 6.076 -15.275 1.00 97.19 91 ASN A O 1
ATOM 741 N N . GLN A 1 92 ? 5.885 7.113 -13.309 1.00 95.50 92 GLN A N 1
ATOM 742 C CA . GLN A 1 92 ? 6.634 8.239 -13.875 1.00 95.50 92 GLN A CA 1
ATOM 743 C C . GLN A 1 92 ? 7.936 7.771 -14.532 1.00 95.50 92 GLN A C 1
ATOM 745 O O . GLN A 1 92 ? 8.209 8.127 -15.677 1.00 95.50 92 GLN A O 1
ATOM 750 N N . TYR A 1 93 ? 8.707 6.929 -13.840 1.00 95.12 93 TYR A N 1
ATOM 751 C CA . TYR A 1 93 ? 9.974 6.421 -14.352 1.00 95.12 93 TYR A CA 1
ATOM 752 C C . TYR A 1 93 ? 9.785 5.588 -15.625 1.00 95.12 93 TYR A C 1
ATOM 754 O O . TYR A 1 93 ? 10.434 5.854 -16.633 1.00 95.12 93 TYR A O 1
ATOM 762 N N . ALA A 1 94 ? 8.820 4.665 -15.640 1.00 95.62 94 ALA A N 1
ATOM 763 C CA . ALA A 1 94 ? 8.472 3.885 -16.826 1.00 95.62 94 ALA A CA 1
ATOM 764 C C . ALA A 1 94 ? 8.054 4.776 -18.012 1.00 95.62 94 ALA A C 1
ATOM 766 O O . ALA A 1 94 ? 8.404 4.488 -19.155 1.00 95.62 94 ALA A O 1
ATOM 767 N N . SER A 1 95 ? 7.354 5.886 -17.750 1.00 95.94 95 SER A N 1
ATOM 768 C CA . SER A 1 95 ? 6.963 6.855 -18.784 1.00 95.94 95 SER A CA 1
ATOM 769 C C . SER A 1 95 ? 8.165 7.585 -19.394 1.00 95.94 95 SER A C 1
ATOM 771 O O . SER A 1 95 ? 8.190 7.819 -20.605 1.00 95.94 95 SER A O 1
ATOM 773 N N . ILE A 1 96 ? 9.173 7.910 -18.578 1.00 93.94 96 ILE A N 1
ATOM 774 C CA . ILE A 1 96 ? 10.435 8.513 -19.031 1.00 93.94 96 ILE A CA 1
ATOM 775 C C . ILE A 1 96 ? 11.210 7.514 -19.890 1.00 93.94 96 ILE A C 1
ATOM 777 O O . ILE A 1 96 ? 11.552 7.846 -21.022 1.00 93.94 96 ILE A O 1
ATOM 781 N N . VAL A 1 97 ? 11.402 6.284 -19.400 1.00 93.88 97 VAL A N 1
ATOM 782 C CA . VAL A 1 97 ? 12.099 5.210 -20.131 1.00 93.88 97 VAL A CA 1
ATOM 783 C C . VAL A 1 97 ? 11.428 4.946 -21.480 1.00 93.88 97 VAL A C 1
ATOM 785 O O . VAL A 1 97 ? 12.104 4.856 -22.497 1.00 93.88 97 VAL A O 1
ATOM 788 N N . LYS A 1 98 ? 10.089 4.901 -21.523 1.00 94.69 98 LYS A N 1
ATOM 789 C CA . LYS A 1 98 ? 9.324 4.722 -22.769 1.00 94.69 98 LYS A CA 1
ATOM 790 C C . LYS A 1 98 ? 9.526 5.869 -23.770 1.00 94.69 98 LYS A C 1
ATOM 792 O O . LYS A 1 98 ? 9.486 5.640 -24.980 1.00 94.69 98 LYS A O 1
ATOM 797 N N . SER A 1 99 ? 9.641 7.099 -23.272 1.00 93.44 99 SER A N 1
ATOM 798 C CA . SER A 1 99 ? 9.782 8.302 -24.103 1.00 93.44 99 SER A CA 1
ATOM 799 C C . SER A 1 99 ? 11.224 8.541 -24.551 1.00 93.44 99 SER A C 1
ATOM 801 O O . SER A 1 99 ? 11.441 9.258 -25.525 1.00 93.44 99 SER A O 1
ATOM 803 N N . GLY A 1 100 ? 12.192 7.978 -23.829 1.00 91.12 100 GLY A N 1
ATOM 804 C CA . GLY A 1 100 ? 13.602 8.005 -24.183 1.00 91.12 100 GLY A CA 1
ATOM 805 C C . GLY A 1 100 ? 13.982 6.929 -25.200 1.00 91.12 100 GLY A C 1
ATOM 806 O O . GLY A 1 100 ? 13.239 5.983 -25.452 1.00 91.12 100 GLY A O 1
ATOM 807 N N . ASP A 1 101 ? 15.192 7.061 -25.738 1.00 80.88 101 ASP A N 1
ATOM 808 C CA . ASP A 1 101 ? 15.850 6.035 -26.557 1.00 80.88 101 ASP A CA 1
ATOM 809 C C . ASP A 1 101 ? 16.687 5.074 -25.678 1.00 80.88 101 ASP A C 1
ATOM 811 O O . ASP A 1 101 ? 17.735 4.583 -26.098 1.00 80.88 101 ASP A O 1
ATOM 815 N N . GLU A 1 102 ? 16.283 4.837 -24.421 1.00 78.75 102 GLU A N 1
ATOM 816 C CA . GLU A 1 102 ? 17.016 3.937 -23.520 1.00 78.75 102 GLU A CA 1
ATOM 817 C C . GLU A 1 102 ? 16.882 2.479 -23.982 1.00 78.75 102 GLU A C 1
ATOM 819 O O . GLU A 1 102 ? 15.807 1.879 -23.951 1.00 78.75 102 GLU A O 1
ATOM 824 N N . GLU A 1 103 ? 18.002 1.887 -24.405 1.00 82.88 103 GLU A N 1
ATOM 825 C CA . GLU A 1 103 ? 18.055 0.469 -24.779 1.00 82.88 103 GLU A CA 1
ATOM 826 C C . GLU A 1 103 ? 18.178 -0.462 -23.562 1.00 82.88 103 GLU A C 1
ATOM 828 O O . GLU A 1 103 ? 17.753 -1.618 -23.639 1.00 82.88 103 GLU A O 1
ATOM 833 N N . ASP A 1 104 ? 18.741 0.029 -22.451 1.00 93.12 104 ASP A N 1
ATOM 834 C CA . ASP A 1 104 ? 18.948 -0.747 -21.225 1.00 93.12 104 ASP A CA 1
ATOM 835 C C . ASP A 1 104 ? 17.760 -0.606 -20.265 1.00 93.12 104 ASP A C 1
ATOM 837 O O . ASP A 1 104 ? 17.567 0.424 -19.621 1.00 93.12 104 ASP A O 1
ATOM 841 N N . LEU A 1 105 ? 16.973 -1.676 -20.150 1.00 95.69 105 LEU A N 1
ATOM 842 C CA . LEU A 1 105 ? 15.806 -1.748 -19.271 1.00 95.69 105 LEU A CA 1
ATOM 843 C C . LEU A 1 105 ? 16.106 -2.385 -17.904 1.00 95.69 105 LEU A C 1
ATOM 845 O O . LEU A 1 105 ? 15.191 -2.532 -17.090 1.00 95.69 105 LEU A O 1
ATOM 849 N N . GLU A 1 106 ? 17.354 -2.767 -17.617 1.00 94.69 106 GLU A N 1
ATOM 850 C CA . GLU A 1 106 ? 17.722 -3.377 -16.332 1.00 94.69 106 GLU A CA 1
ATOM 851 C C . GLU A 1 106 ? 17.429 -2.477 -15.117 1.00 94.69 106 GLU A C 1
ATOM 853 O O . GLU A 1 106 ? 16.923 -2.984 -14.107 1.00 94.69 106 GLU A O 1
ATOM 858 N N . PRO A 1 107 ? 17.672 -1.151 -15.160 1.00 94.19 107 PRO A N 1
ATOM 859 C CA . PRO A 1 107 ? 17.277 -0.258 -14.072 1.00 94.19 107 PRO A CA 1
ATOM 860 C C . PRO A 1 107 ? 15.763 -0.261 -13.805 1.00 94.19 107 PRO A C 1
ATOM 862 O O . PRO A 1 107 ? 15.341 -0.343 -12.648 1.00 94.19 107 PRO A O 1
ATOM 865 N N . LEU A 1 108 ? 14.942 -0.241 -14.862 1.00 95.44 108 LEU A N 1
ATOM 866 C CA . LEU A 1 108 ? 13.483 -0.316 -14.749 1.00 95.44 108 LEU A CA 1
ATOM 867 C C . LEU A 1 108 ? 13.033 -1.671 -14.194 1.00 95.44 108 LEU A C 1
ATOM 869 O O . LEU A 1 108 ? 12.166 -1.717 -13.322 1.00 95.44 108 LEU A O 1
ATOM 873 N N . LYS A 1 109 ? 13.667 -2.767 -14.626 1.00 96.56 109 LYS A N 1
ATOM 874 C CA . LYS A 1 109 ? 13.394 -4.111 -14.106 1.00 96.56 109 LYS A CA 1
ATOM 875 C C . LYS A 1 109 ? 13.633 -4.205 -12.602 1.00 96.56 109 LYS A C 1
ATOM 877 O O . LYS A 1 109 ? 12.761 -4.672 -11.873 1.00 96.56 109 LYS A O 1
ATOM 882 N N . LYS A 1 110 ? 14.767 -3.688 -12.119 1.00 95.38 110 LYS A N 1
ATOM 883 C CA . LYS A 1 110 ? 15.069 -3.628 -10.677 1.00 95.38 110 LYS A CA 1
ATOM 884 C C . LYS A 1 110 ? 14.030 -2.823 -9.903 1.00 95.38 110 LYS A C 1
ATOM 886 O O . LYS A 1 110 ? 13.635 -3.233 -8.814 1.00 95.38 110 LYS A O 1
ATOM 891 N N . ALA A 1 111 ? 13.565 -1.709 -10.468 1.00 96.00 111 ALA A N 1
ATOM 892 C CA . ALA A 1 111 ? 12.515 -0.904 -9.861 1.00 96.00 111 ALA A CA 1
ATOM 893 C C . ALA A 1 111 ? 11.187 -1.679 -9.767 1.00 96.00 111 ALA A C 1
ATOM 895 O O . ALA A 1 111 ? 10.595 -1.740 -8.692 1.00 96.00 111 ALA A O 1
ATOM 896 N N . VAL A 1 112 ? 10.755 -2.339 -10.849 1.00 97.31 112 VAL A N 1
ATOM 897 C CA . VAL A 1 112 ? 9.566 -3.214 -10.867 1.00 97.31 112 VAL A CA 1
ATOM 898 C C . VAL A 1 112 ? 9.674 -4.319 -9.811 1.00 97.31 112 VAL A C 1
ATOM 900 O O . VAL A 1 112 ? 8.744 -4.519 -9.024 1.00 97.31 112 VAL A O 1
ATOM 903 N N . ASP A 1 113 ? 10.820 -5.000 -9.746 1.00 97.00 113 ASP A N 1
ATOM 904 C CA . ASP A 1 113 ? 11.078 -6.051 -8.761 1.00 97.00 113 ASP A CA 1
ATOM 905 C C . ASP A 1 113 ? 11.015 -5.519 -7.328 1.00 97.00 113 ASP A C 1
ATOM 907 O O . ASP A 1 113 ? 10.392 -6.133 -6.456 1.00 97.00 113 ASP A O 1
ATOM 911 N N . PHE A 1 114 ? 11.609 -4.356 -7.066 1.00 96.12 114 PHE A N 1
ATOM 912 C CA . PHE A 1 114 ? 11.545 -3.752 -5.745 1.00 96.12 114 PHE A CA 1
ATOM 913 C C . PHE A 1 114 ? 10.102 -3.424 -5.338 1.00 96.12 114 PHE A C 1
ATOM 915 O O . PHE A 1 114 ? 9.661 -3.822 -4.256 1.00 96.12 114 PHE A O 1
ATOM 922 N N . VAL A 1 115 ? 9.342 -2.736 -6.195 1.00 97.38 115 VAL A N 1
ATOM 923 C CA . VAL A 1 115 ? 7.979 -2.302 -5.859 1.00 97.38 115 VAL A CA 1
ATOM 924 C C . VAL A 1 115 ? 7.054 -3.500 -5.646 1.00 97.38 115 VAL A C 1
ATOM 926 O O . VAL A 1 115 ? 6.355 -3.570 -4.633 1.00 97.38 115 VAL A O 1
ATOM 929 N N . PHE A 1 116 ? 7.059 -4.479 -6.551 1.00 98.00 116 PHE A N 1
ATOM 930 C CA . PHE A 1 116 ? 6.055 -5.545 -6.526 1.00 98.00 116 PHE A CA 1
ATOM 931 C C . PHE A 1 116 ? 6.527 -6.826 -5.840 1.00 98.00 116 PHE A C 1
ATOM 933 O O . PHE A 1 116 ? 5.802 -7.379 -5.008 1.00 98.00 116 PHE A O 1
ATOM 940 N N . ASN A 1 117 ? 7.744 -7.287 -6.134 1.00 96.69 117 ASN A N 1
ATOM 941 C CA . ASN A 1 117 ? 8.255 -8.548 -5.594 1.00 96.69 117 ASN A CA 1
ATOM 942 C C . ASN A 1 117 ? 8.803 -8.405 -4.169 1.00 96.69 117 ASN A C 1
ATOM 944 O O . ASN A 1 117 ? 8.801 -9.391 -3.424 1.00 96.69 117 ASN A O 1
ATOM 948 N N . PHE A 1 118 ? 9.224 -7.202 -3.767 1.00 95.88 118 PHE A N 1
ATOM 949 C CA . PHE A 1 118 ? 9.661 -6.919 -2.401 1.00 95.88 118 PHE A CA 1
ATOM 950 C C . PHE A 1 118 ? 8.631 -6.123 -1.584 1.00 95.88 118 PHE A C 1
ATOM 952 O O . PHE A 1 118 ? 8.180 -6.615 -0.540 1.00 95.88 118 PHE A O 1
ATOM 959 N N . ASN A 1 119 ? 8.262 -4.912 -2.024 1.00 96.44 119 ASN A N 1
ATOM 960 C CA . ASN A 1 119 ? 7.466 -3.994 -1.210 1.00 96.44 119 ASN A CA 1
ATOM 961 C C . ASN A 1 119 ? 6.017 -4.499 -1.054 1.00 96.44 119 ASN A C 1
ATOM 963 O O . ASN A 1 119 ? 5.600 -4.838 0.059 1.00 96.44 119 ASN A O 1
ATOM 967 N N . LEU A 1 120 ? 5.284 -4.647 -2.165 1.00 97.75 120 LEU A N 1
ATOM 968 C CA . LEU A 1 120 ? 3.883 -5.095 -2.165 1.00 97.75 120 LEU A CA 1
ATOM 969 C C . LEU A 1 120 ? 3.732 -6.510 -1.610 1.00 97.75 120 LEU A C 1
ATOM 971 O O . LEU A 1 120 ? 2.842 -6.768 -0.801 1.00 97.75 120 LEU A O 1
ATOM 975 N N . ARG A 1 121 ? 4.610 -7.432 -2.019 1.00 96.69 121 ARG A N 1
ATOM 976 C CA . ARG A 1 121 ? 4.590 -8.811 -1.521 1.00 96.69 121 ARG A CA 1
ATOM 977 C C . ARG A 1 121 ? 4.700 -8.874 0.003 1.00 96.69 121 ARG A C 1
ATOM 979 O O . ARG A 1 121 ? 3.995 -9.664 0.624 1.00 96.69 121 ARG A O 1
ATOM 986 N N . GLY A 1 122 ? 5.544 -8.031 0.600 1.00 95.50 122 GLY A N 1
ATOM 987 C CA . GLY A 1 122 ? 5.682 -7.936 2.052 1.00 95.50 122 GLY A CA 1
ATOM 988 C C . GLY A 1 122 ? 4.384 -7.552 2.752 1.00 95.50 122 GLY A C 1
ATOM 989 O O . GLY A 1 122 ? 3.997 -8.199 3.725 1.00 95.50 122 GLY A O 1
ATOM 990 N N . LEU A 1 123 ? 3.702 -6.527 2.233 1.00 96.25 123 LEU A N 1
ATOM 991 C CA . LEU A 1 123 ? 2.402 -6.092 2.741 1.00 96.25 123 LEU A CA 1
ATOM 992 C C . LEU A 1 123 ? 1.366 -7.213 2.599 1.00 96.25 123 LEU A C 1
ATOM 994 O O . LEU A 1 123 ? 0.778 -7.639 3.591 1.00 96.25 123 LEU A O 1
ATOM 998 N N . ALA A 1 124 ? 1.236 -7.765 1.392 1.00 97.19 124 ALA A N 1
ATOM 999 C CA . ALA A 1 124 ? 0.331 -8.864 1.075 1.00 97.19 124 ALA A CA 1
ATOM 1000 C C . ALA A 1 124 ? 0.502 -10.070 2.012 1.00 97.19 124 ALA A C 1
ATOM 1002 O O . ALA A 1 124 ? -0.483 -10.610 2.514 1.00 97.19 124 ALA A O 1
ATOM 1003 N N . ASP A 1 125 ? 1.747 -10.478 2.273 1.00 96.00 125 ASP A N 1
ATOM 1004 C CA . ASP A 1 125 ? 2.061 -11.600 3.156 1.00 96.00 125 ASP A CA 1
ATOM 1005 C C . ASP A 1 125 ? 1.600 -11.347 4.598 1.00 96.00 125 ASP A C 1
ATOM 1007 O O . ASP A 1 125 ? 1.037 -12.243 5.233 1.00 96.00 125 ASP A O 1
ATOM 1011 N N . ILE A 1 126 ? 1.831 -10.142 5.128 1.00 95.38 126 ILE A N 1
ATOM 1012 C CA . ILE A 1 126 ? 1.378 -9.768 6.474 1.00 95.38 126 ILE A CA 1
ATOM 1013 C C . ILE A 1 126 ? -0.138 -9.708 6.542 1.00 95.38 126 ILE A C 1
ATOM 1015 O O . ILE A 1 126 ? -0.735 -10.177 7.515 1.00 95.38 126 ILE A O 1
ATOM 1019 N N . GLU A 1 127 ? -0.772 -9.158 5.520 1.00 96.19 127 GLU A N 1
ATOM 1020 C CA . GLU A 1 127 ? -2.211 -9.013 5.517 1.00 96.19 127 GLU A CA 1
ATOM 1021 C C . GLU A 1 127 ? -2.933 -10.353 5.449 1.00 96.19 127 GLU A C 1
ATOM 1023 O O . GLU A 1 127 ? -3.820 -10.602 6.264 1.00 96.19 127 GLU A O 1
ATOM 1028 N N . ASP A 1 128 ? -2.500 -11.243 4.556 1.00 96.81 128 ASP A N 1
ATOM 1029 C CA . ASP A 1 128 ? -3.110 -12.560 4.382 1.00 96.81 128 ASP A CA 1
ATOM 1030 C C . ASP A 1 128 ? -2.920 -13.445 5.619 1.00 96.81 128 ASP A C 1
ATOM 1032 O O . ASP A 1 128 ? -3.831 -14.165 6.030 1.00 96.81 128 ASP A O 1
ATOM 1036 N N . LYS A 1 129 ? -1.724 -13.412 6.221 1.00 96.44 129 LYS A N 1
ATOM 1037 C CA . LYS A 1 129 ? -1.347 -14.339 7.301 1.00 96.44 129 LYS A CA 1
ATOM 1038 C C . LYS A 1 129 ? -1.676 -13.816 8.693 1.00 96.44 129 LYS A C 1
ATOM 1040 O O . LYS A 1 129 ? -1.797 -14.612 9.625 1.00 96.44 129 LYS A O 1
ATOM 1045 N N . VAL A 1 130 ? -1.739 -12.496 8.871 1.00 95.81 130 VAL A N 1
ATOM 1046 C CA . VAL A 1 130 ? -1.779 -11.876 10.201 1.00 95.81 130 VAL A CA 1
ATOM 1047 C C . VAL A 1 130 ? -2.909 -10.862 10.326 1.00 95.81 130 VAL A C 1
ATOM 1049 O O . VAL A 1 130 ? -3.743 -11.035 11.214 1.00 95.81 130 VAL A O 1
ATOM 1052 N N . PHE A 1 131 ? -2.949 -9.826 9.483 1.00 96.12 131 PHE A N 1
ATOM 1053 C CA . PHE A 1 131 ? -3.846 -8.682 9.694 1.00 96.12 131 PHE A CA 1
ATOM 1054 C C . PHE A 1 131 ? -5.311 -9.004 9.401 1.00 96.12 131 PHE A C 1
ATOM 1056 O O . PHE A 1 131 ? -6.134 -8.856 10.295 1.00 96.12 131 PHE A O 1
ATOM 1063 N N . PHE A 1 132 ? -5.657 -9.506 8.214 1.00 96.88 132 PHE A N 1
ATOM 1064 C CA . PHE A 1 132 ? -7.056 -9.761 7.852 1.00 96.88 132 PHE A CA 1
ATOM 1065 C C . PHE A 1 132 ? -7.715 -10.890 8.657 1.00 96.88 132 PHE A C 1
ATOM 1067 O O . PHE A 1 132 ? -8.884 -10.744 9.021 1.00 96.88 132 PHE A O 1
ATOM 1074 N N . PRO A 1 133 ? -7.025 -12.000 8.987 1.00 97.44 133 PRO A N 1
ATOM 1075 C CA . PRO A 1 133 ? -7.569 -12.979 9.923 1.00 97.44 133 PRO A CA 1
ATOM 1076 C C . PRO A 1 133 ? -7.906 -12.357 11.284 1.00 97.44 133 PRO A C 1
ATOM 1078 O O . PRO A 1 133 ? -8.986 -12.593 11.818 1.00 97.44 133 PRO A O 1
ATOM 1081 N N . TRP A 1 134 ? -7.011 -11.517 11.812 1.00 97.00 134 TRP A N 1
ATOM 1082 C CA . TRP A 1 134 ? -7.220 -10.818 13.078 1.00 97.00 134 TRP A CA 1
ATOM 1083 C C . TRP A 1 134 ? -8.330 -9.759 12.982 1.00 97.00 134 TRP A C 1
ATOM 1085 O O . TRP A 1 134 ? -9.175 -9.684 13.866 1.00 97.00 134 TRP A O 1
ATOM 1095 N N . LEU A 1 135 ? -8.401 -8.998 11.889 1.00 96.81 135 LEU A N 1
ATOM 1096 C CA . LEU A 1 135 ? -9.459 -8.020 11.623 1.00 96.81 135 LEU A CA 1
ATOM 1097 C C . LEU A 1 135 ? -10.845 -8.678 11.628 1.00 96.81 135 LEU A C 1
ATOM 1099 O O . LEU A 1 135 ? -11.749 -8.212 12.320 1.00 96.81 135 LEU A O 1
ATOM 1103 N N . ARG A 1 136 ? -10.996 -9.797 10.905 1.00 97.56 136 ARG A N 1
ATOM 1104 C CA . ARG A 1 136 ? -12.238 -10.584 10.882 1.00 97.56 136 ARG A CA 1
ATOM 1105 C C . ARG A 1 136 ? -12.582 -11.112 12.272 1.00 97.56 136 ARG A C 1
ATOM 1107 O O . ARG A 1 136 ? -13.730 -11.005 12.685 1.00 97.56 136 ARG A O 1
ATOM 1114 N N . GLU A 1 137 ? -11.597 -11.624 13.012 1.00 97.00 137 GLU A N 1
ATOM 1115 C CA . GLU A 1 137 ? -11.796 -12.067 14.396 1.00 97.00 137 GLU A CA 1
ATOM 1116 C C . GLU A 1 137 ? -12.351 -10.935 15.274 1.00 97.00 137 GLU A C 1
ATOM 1118 O O . GLU A 1 137 ? -13.326 -11.150 15.987 1.00 97.00 137 GLU A O 1
ATOM 1123 N N . LYS A 1 138 ? -11.767 -9.732 15.214 1.00 96.19 138 LYS A N 1
ATOM 1124 C CA . LYS A 1 138 ? -12.158 -8.620 16.094 1.00 96.19 138 LYS A CA 1
ATOM 1125 C C . LYS A 1 138 ? -13.493 -7.983 15.720 1.00 96.19 138 LYS A C 1
ATOM 1127 O O . LYS A 1 138 ? -14.230 -7.596 16.619 1.00 96.19 138 LYS A O 1
ATOM 1132 N N . LEU A 1 139 ? -13.803 -7.867 14.429 1.00 95.69 139 LEU A N 1
ATOM 1133 C CA . LEU A 1 139 ? -15.005 -7.160 13.973 1.00 95.69 139 LEU A CA 1
ATOM 1134 C C . LEU A 1 139 ? -16.224 -8.074 13.797 1.00 95.69 139 LEU A C 1
ATOM 1136 O O . LEU A 1 139 ? -17.348 -7.615 13.973 1.00 95.69 139 LEU A O 1
ATOM 1140 N N . LEU A 1 140 ? -16.033 -9.357 13.473 1.00 96.12 140 LEU A N 1
ATOM 1141 C CA . LEU A 1 140 ? -17.151 -10.267 13.183 1.00 96.12 140 LEU A CA 1
ATOM 1142 C C . LEU A 1 140 ? -17.549 -11.136 14.381 1.00 96.12 140 LEU A C 1
ATOM 1144 O O . LEU A 1 140 ? -18.702 -11.551 14.467 1.00 96.12 140 LEU A O 1
ATOM 1148 N N . ASN A 1 141 ? -16.635 -11.370 15.329 1.00 93.81 141 ASN A N 1
ATOM 1149 C CA . ASN A 1 141 ? -16.919 -12.157 16.535 1.00 93.81 141 ASN A CA 1
ATOM 1150 C C . ASN A 1 141 ? -17.204 -11.288 17.772 1.00 93.81 141 ASN A C 1
ATOM 1152 O O . ASN A 1 141 ? -17.188 -11.802 18.888 1.00 93.81 141 ASN A O 1
ATOM 1156 N N . SER A 1 142 ? -17.444 -9.983 17.607 1.00 87.88 142 SER A N 1
ATOM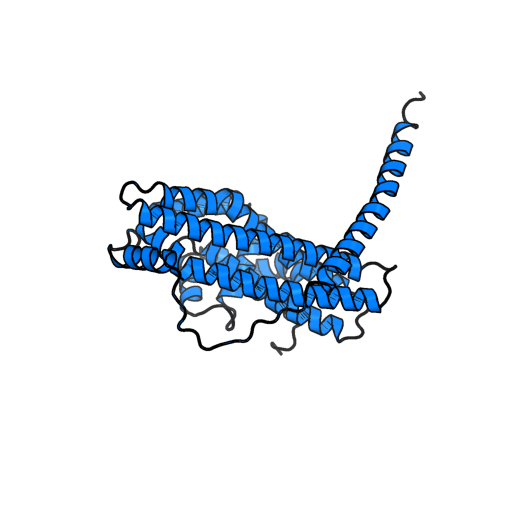 1157 C CA . SER A 1 142 ? -17.805 -9.117 18.734 1.00 87.88 142 SER A CA 1
ATOM 1158 C C . SER A 1 142 ? -19.198 -9.485 19.260 1.00 87.88 142 SER A C 1
ATOM 1160 O O . SER A 1 142 ? -20.187 -9.441 18.526 1.00 87.88 142 SER A O 1
ATOM 1162 N N . GLU A 1 143 ? -19.286 -9.874 20.534 1.00 84.12 143 GLU A N 1
ATOM 1163 C CA . GLU A 1 143 ? -20.542 -10.302 21.173 1.00 84.12 143 GLU A CA 1
ATOM 1164 C C . GLU A 1 143 ? -21.554 -9.159 21.336 1.00 84.12 143 GLU A C 1
ATOM 1166 O O . GLU A 1 143 ? -22.750 -9.407 21.472 1.00 84.12 143 GLU A O 1
ATOM 1171 N N . TYR A 1 144 ? -21.084 -7.912 21.299 1.00 76.19 144 TYR A N 1
ATOM 1172 C CA . TYR A 1 144 ? -21.880 -6.728 21.623 1.00 76.19 144 TYR A CA 1
ATOM 1173 C C . TYR A 1 144 ? -22.508 -6.052 20.399 1.00 76.19 144 TYR A C 1
ATOM 1175 O O . TYR A 1 144 ? -23.237 -5.074 20.551 1.00 76.19 144 TYR A O 1
ATOM 1183 N N . GLU A 1 145 ? -22.256 -6.573 19.197 1.00 86.88 145 GLU A N 1
ATOM 1184 C CA . GLU A 1 145 ? -22.685 -5.949 17.947 1.00 86.88 145 GLU A CA 1
ATOM 1185 C C . GLU A 1 145 ? -23.953 -6.567 17.371 1.00 86.88 145 GLU A C 1
ATOM 1187 O O . GLU A 1 145 ? -24.158 -7.784 17.420 1.00 86.88 145 GLU A O 1
ATOM 1192 N N . SER A 1 146 ? -24.781 -5.720 16.754 1.00 94.62 146 SER A N 1
ATOM 1193 C CA . SER A 1 146 ? -25.952 -6.181 16.010 1.00 94.62 146 SER A CA 1
ATOM 1194 C C . SER A 1 146 ? -25.532 -7.063 14.825 1.00 94.62 146 SER A C 1
ATOM 1196 O O . SER A 1 146 ? -24.488 -6.851 14.203 1.00 94.62 146 SER A O 1
ATOM 1198 N N . GLU A 1 147 ? -26.364 -8.043 14.468 1.00 95.69 147 GLU A N 1
ATOM 1199 C CA . GLU A 1 147 ? -26.104 -8.902 13.304 1.00 95.69 147 GLU A CA 1
ATOM 1200 C C . GLU A 1 147 ? -26.064 -8.114 11.984 1.00 95.69 147 GLU A C 1
ATOM 1202 O O . GLU A 1 147 ? -25.377 -8.507 11.042 1.00 95.69 147 GLU A O 1
ATOM 1207 N N . GLU A 1 148 ? -26.761 -6.981 11.911 1.00 96.06 148 GLU A N 1
ATOM 1208 C CA . GLU A 1 148 ? -26.725 -6.068 10.765 1.00 96.06 148 GLU A CA 1
ATOM 1209 C C . GLU A 1 148 ? -25.361 -5.377 10.654 1.00 96.06 148 GLU A C 1
ATOM 1211 O O . GLU A 1 148 ? -24.751 -5.395 9.585 1.00 96.06 148 GLU A O 1
ATOM 1216 N N . THR A 1 149 ? -24.833 -4.867 11.772 1.00 95.81 149 THR A N 1
ATOM 1217 C CA . THR A 1 149 ? -23.489 -4.273 11.852 1.00 95.81 149 THR A CA 1
ATOM 1218 C C . THR A 1 149 ? -22.417 -5.281 11.437 1.00 95.81 149 THR A C 1
ATOM 1220 O O . THR A 1 149 ? -21.554 -4.970 10.615 1.00 95.81 149 THR A O 1
ATOM 1223 N N . LYS A 1 150 ? -22.492 -6.520 11.944 1.00 96.00 150 LYS A N 1
ATOM 1224 C CA . LYS A 1 150 ? -21.543 -7.587 11.581 1.00 96.00 150 LYS A CA 1
ATOM 1225 C C . LYS A 1 150 ? -21.588 -7.915 10.092 1.00 96.00 150 LYS A C 1
ATOM 1227 O O . LYS A 1 150 ? -20.537 -8.062 9.474 1.00 96.00 150 LYS A O 1
ATOM 1232 N N . LYS A 1 151 ? -22.782 -8.008 9.496 1.00 96.25 151 LYS A N 1
ATOM 1233 C CA . LYS A 1 151 ? -22.940 -8.243 8.050 1.00 96.25 151 LYS A CA 1
ATOM 1234 C C . LYS A 1 151 ? -22.380 -7.093 7.217 1.00 96.25 151 LYS A C 1
ATOM 1236 O O . LYS A 1 151 ? -21.703 -7.358 6.225 1.00 96.25 151 LYS A O 1
ATOM 1241 N N . ALA A 1 152 ? -22.609 -5.848 7.634 1.00 96.62 152 ALA A N 1
ATOM 1242 C CA . ALA A 1 152 ? -22.055 -4.677 6.962 1.00 96.62 152 ALA A CA 1
ATOM 1243 C C . ALA A 1 152 ? -20.516 -4.697 6.984 1.00 96.62 152 ALA A C 1
ATOM 1245 O O . ALA A 1 152 ? -19.887 -4.551 5.935 1.00 96.62 152 ALA A O 1
ATOM 1246 N N . PHE A 1 153 ? -19.901 -4.980 8.141 1.00 97.25 153 PHE A N 1
ATOM 1247 C CA . PHE A 1 153 ? -18.448 -5.156 8.236 1.00 97.25 153 PHE A CA 1
ATOM 1248 C C . PHE A 1 153 ? -17.937 -6.344 7.422 1.00 97.25 153 PHE A C 1
ATOM 1250 O O . PHE A 1 153 ? -16.903 -6.225 6.770 1.00 97.25 153 PHE A O 1
ATOM 1257 N N . ALA A 1 154 ? -18.640 -7.479 7.426 1.00 96.94 154 ALA A N 1
ATOM 1258 C CA . ALA A 1 154 ? -18.248 -8.645 6.639 1.00 96.94 154 ALA A CA 1
ATOM 1259 C C . ALA A 1 154 ? -18.203 -8.323 5.138 1.00 96.94 154 ALA A C 1
ATOM 1261 O O . ALA A 1 154 ? -17.231 -8.683 4.478 1.00 96.94 154 ALA A O 1
ATOM 1262 N N . SER A 1 155 ? -19.208 -7.601 4.627 1.00 96.81 155 SER A N 1
ATOM 1263 C CA . SER A 1 155 ? -19.231 -7.127 3.239 1.00 96.81 155 SER A CA 1
ATOM 1264 C C . SER A 1 155 ? -18.062 -6.187 2.951 1.00 96.81 155 SER A C 1
ATOM 1266 O O . SER A 1 155 ? -17.307 -6.438 2.022 1.00 96.81 155 SER A O 1
ATOM 1268 N N . MET A 1 156 ? -17.853 -5.163 3.787 1.00 97.38 156 MET A N 1
ATOM 1269 C CA . MET A 1 156 ? -16.760 -4.195 3.620 1.00 97.38 156 MET A CA 1
ATOM 1270 C C . MET A 1 156 ? -15.381 -4.872 3.597 1.00 97.38 156 MET A C 1
ATOM 1272 O O . MET A 1 156 ? -14.543 -4.566 2.753 1.00 97.38 156 MET A O 1
ATOM 1276 N N . ILE A 1 157 ? -15.136 -5.809 4.521 1.00 97.50 157 ILE A N 1
ATOM 1277 C CA . ILE A 1 157 ? -13.872 -6.554 4.584 1.00 97.50 157 ILE A CA 1
ATOM 1278 C C . ILE A 1 157 ? -13.685 -7.407 3.327 1.00 97.50 157 ILE A C 1
ATOM 1280 O O . ILE A 1 157 ? -12.563 -7.510 2.834 1.00 97.50 157 ILE A O 1
ATOM 1284 N N . GLU A 1 158 ? -14.749 -8.031 2.819 1.00 97.12 158 GLU A N 1
ATOM 1285 C CA . GLU A 1 158 ? -14.681 -8.825 1.592 1.00 97.12 158 GLU A CA 1
ATOM 1286 C C . GLU A 1 158 ? -14.403 -7.949 0.364 1.00 97.12 158 GLU A C 1
ATOM 1288 O O . GLU A 1 158 ? -13.528 -8.293 -0.426 1.00 97.12 158 GLU A O 1
ATOM 1293 N N . ASP A 1 159 ? -15.049 -6.787 0.247 1.00 97.06 159 ASP A N 1
ATOM 1294 C CA . ASP A 1 159 ? -14.812 -5.837 -0.847 1.00 97.06 159 ASP A CA 1
ATOM 1295 C C . ASP A 1 159 ? -13.354 -5.343 -0.849 1.00 97.06 159 ASP A C 1
ATOM 1297 O O . ASP A 1 159 ? -12.693 -5.288 -1.889 1.00 97.06 159 ASP A O 1
ATOM 1301 N N . VAL A 1 160 ? -12.807 -5.028 0.330 1.00 97.31 160 VAL A N 1
ATOM 1302 C CA . VAL A 1 160 ? -11.391 -4.661 0.474 1.00 97.31 160 VAL A CA 1
ATOM 1303 C C . VAL A 1 160 ? -10.467 -5.841 0.145 1.00 97.31 160 VAL A C 1
ATOM 1305 O O . VAL A 1 160 ? -9.472 -5.664 -0.557 1.00 97.31 160 VAL A O 1
ATOM 1308 N N . ASP A 1 161 ? -10.779 -7.058 0.598 1.00 97.25 161 ASP A N 1
ATOM 1309 C CA . ASP A 1 161 ? -9.975 -8.254 0.309 1.00 97.25 161 ASP A CA 1
ATOM 1310 C C . ASP A 1 161 ? -9.969 -8.607 -1.190 1.00 97.25 161 ASP A C 1
ATOM 1312 O O . ASP A 1 161 ? -8.940 -9.028 -1.727 1.00 97.25 161 ASP A O 1
ATOM 1316 N N . GLN A 1 162 ? -11.085 -8.395 -1.891 1.00 97.81 162 GLN A N 1
ATOM 1317 C CA . GLN A 1 162 ? -11.173 -8.537 -3.345 1.00 97.81 162 GLN A CA 1
ATOM 1318 C C . GLN A 1 162 ? -10.297 -7.516 -4.067 1.00 97.81 162 GLN A C 1
ATOM 1320 O O . GLN A 1 162 ? -9.537 -7.889 -4.964 1.00 97.81 162 GLN A O 1
ATOM 1325 N N . ASP A 1 163 ? -10.330 -6.251 -3.653 1.00 98.19 163 ASP A N 1
ATOM 1326 C CA . ASP A 1 163 ? -9.470 -5.229 -4.247 1.00 98.19 163 ASP A CA 1
ATOM 1327 C C . ASP A 1 163 ? -7.983 -5.496 -3.971 1.00 98.19 163 ASP A C 1
ATOM 1329 O O . ASP A 1 163 ? -7.159 -5.377 -4.879 1.00 98.19 163 ASP A O 1
ATOM 1333 N N . ARG A 1 164 ? -7.627 -5.992 -2.780 1.00 97.81 164 ARG A N 1
ATOM 1334 C CA . ARG A 1 164 ? -6.257 -6.444 -2.474 1.00 97.81 164 ARG A CA 1
ATOM 1335 C C . ARG A 1 164 ? -5.805 -7.583 -3.392 1.00 97.81 164 ARG A C 1
ATOM 1337 O O . ARG A 1 164 ? -4.668 -7.577 -3.867 1.00 97.81 164 ARG A O 1
ATOM 1344 N N . LYS A 1 165 ? -6.675 -8.555 -3.687 1.00 97.69 165 LYS A N 1
ATOM 1345 C CA . LYS A 1 165 ? -6.386 -9.626 -4.664 1.00 97.69 165 LYS A CA 1
ATOM 1346 C C . LYS A 1 165 ? -6.172 -9.054 -6.069 1.00 97.69 165 LYS A C 1
ATOM 1348 O O . LYS A 1 165 ? -5.188 -9.405 -6.716 1.00 97.69 165 LYS A O 1
ATOM 1353 N N . ARG A 1 166 ? -7.008 -8.102 -6.497 1.00 98.38 166 ARG A N 1
ATOM 1354 C CA . ARG A 1 166 ? -6.848 -7.406 -7.787 1.00 98.38 166 ARG A CA 1
ATOM 1355 C C . ARG A 1 166 ? -5.515 -6.659 -7.884 1.00 98.38 166 ARG A C 1
ATOM 1357 O O . ARG A 1 166 ? -4.875 -6.725 -8.930 1.00 98.38 166 ARG A O 1
ATOM 1364 N N . VAL A 1 167 ? -5.057 -6.007 -6.810 1.00 98.38 167 VAL A N 1
ATOM 1365 C CA . VAL A 1 167 ? -3.723 -5.375 -6.763 1.00 98.38 167 VAL A CA 1
ATOM 1366 C C . VAL A 1 167 ? -2.610 -6.407 -6.999 1.00 98.38 167 VAL A C 1
AT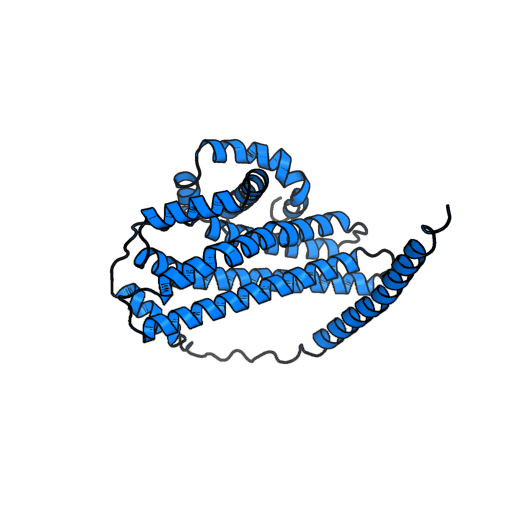OM 1368 O O . VAL A 1 167 ? -1.708 -6.154 -7.797 1.00 98.38 167 VAL A O 1
ATOM 1371 N N . LYS A 1 168 ? -2.682 -7.594 -6.378 1.00 98.00 168 LYS A N 1
ATOM 1372 C CA . LYS A 1 168 ? -1.694 -8.676 -6.592 1.00 98.00 168 LYS A CA 1
ATOM 1373 C C . LYS A 1 168 ? -1.704 -9.204 -8.029 1.00 98.00 168 LYS A C 1
ATOM 1375 O O . LYS A 1 168 ? -0.640 -9.476 -8.592 1.00 98.00 168 LYS A O 1
ATOM 1380 N N . ASP A 1 169 ? -2.883 -9.320 -8.633 1.00 98.12 169 ASP A N 1
ATOM 1381 C CA . ASP A 1 169 ? -3.023 -9.753 -10.025 1.00 98.12 169 ASP A CA 1
ATOM 1382 C C . ASP A 1 169 ? -2.416 -8.728 -10.993 1.00 98.12 169 ASP A C 1
ATOM 1384 O O . ASP A 1 169 ? -1.688 -9.098 -11.916 1.00 98.12 169 ASP A O 1
ATOM 1388 N N . LEU A 1 170 ? -2.670 -7.433 -10.770 1.00 98.44 170 LEU A N 1
ATOM 1389 C CA . LEU A 1 170 ? -2.058 -6.346 -11.541 1.00 98.44 170 LEU A CA 1
ATOM 1390 C C . LEU A 1 170 ? -0.533 -6.354 -11.398 1.00 98.44 170 LEU A C 1
ATOM 1392 O O . LEU A 1 170 ? 0.170 -6.309 -12.404 1.00 98.44 170 LEU A O 1
ATOM 1396 N N . ALA A 1 171 ? -0.020 -6.494 -10.176 1.00 98.31 171 ALA A N 1
ATOM 1397 C CA . ALA A 1 171 ? 1.413 -6.583 -9.913 1.00 98.31 171 ALA A CA 1
ATOM 1398 C C . ALA A 1 171 ? 2.074 -7.754 -10.660 1.00 98.31 171 ALA A C 1
ATOM 1400 O O . ALA A 1 171 ? 3.108 -7.582 -11.302 1.00 98.31 171 ALA A O 1
ATOM 1401 N N . SER A 1 172 ? 1.436 -8.927 -10.658 1.00 98.31 172 SER A N 1
ATOM 1402 C CA . SER A 1 172 ? 1.929 -10.108 -11.381 1.00 98.31 172 SER A CA 1
ATOM 1403 C C . SER A 1 172 ? 1.974 -9.882 -12.899 1.00 98.31 172 SER A C 1
ATOM 1405 O O . SER A 1 172 ? 2.916 -10.312 -13.572 1.00 98.31 172 SER A O 1
ATOM 1407 N N . LYS A 1 173 ? 0.985 -9.162 -13.450 1.00 98.38 173 LYS A N 1
ATOM 1408 C CA . LYS A 1 173 ? 0.989 -8.749 -14.862 1.00 98.38 173 LYS A CA 1
ATOM 1409 C C . LYS A 1 173 ? 2.124 -7.775 -15.159 1.00 98.38 173 LYS A C 1
ATOM 1411 O O . LYS A 1 173 ? 2.806 -7.962 -16.158 1.00 98.38 173 LYS A O 1
ATOM 1416 N N . ILE A 1 174 ? 2.352 -6.778 -14.302 1.00 98.50 174 ILE A N 1
ATOM 1417 C CA . ILE A 1 174 ? 3.430 -5.792 -14.483 1.00 98.50 174 ILE A CA 1
ATOM 1418 C C . ILE A 1 174 ? 4.795 -6.483 -14.539 1.00 98.50 174 ILE A C 1
ATOM 1420 O O . ILE A 1 174 ? 5.564 -6.217 -15.458 1.00 98.50 174 ILE A O 1
ATOM 1424 N N . VAL A 1 175 ? 5.062 -7.421 -13.624 1.00 98.31 175 VAL A N 1
ATOM 1425 C CA . VAL A 1 175 ? 6.297 -8.227 -13.643 1.00 98.31 175 VAL A CA 1
ATOM 1426 C C . VAL A 1 175 ? 6.424 -9.004 -14.958 1.00 98.31 175 VAL A C 1
ATOM 1428 O O . VAL A 1 175 ? 7.467 -8.954 -15.601 1.00 98.31 175 VAL A O 1
ATOM 1431 N N . SER A 1 176 ? 5.342 -9.636 -15.423 1.00 98.06 176 SER A N 1
ATOM 1432 C CA . SER A 1 176 ? 5.346 -10.388 -16.689 1.00 98.06 176 SER A CA 1
ATOM 1433 C C . SER A 1 176 ? 5.603 -9.495 -17.914 1.00 98.06 176 SER A C 1
ATOM 1435 O O . SER A 1 176 ? 6.321 -9.889 -18.831 1.00 98.06 176 SER A O 1
ATOM 1437 N N . TYR A 1 177 ? 5.036 -8.284 -17.943 1.00 98.31 177 TYR A N 1
ATOM 1438 C CA . TYR A 1 177 ? 5.304 -7.308 -19.004 1.00 98.31 177 TYR A CA 1
ATOM 1439 C C . TYR A 1 177 ? 6.740 -6.787 -18.954 1.00 98.31 177 TYR A C 1
ATOM 1441 O O . TYR A 1 177 ? 7.329 -6.541 -20.004 1.00 98.31 177 TYR A O 1
ATOM 1449 N N . MET A 1 178 ? 7.317 -6.646 -17.760 1.00 98.12 178 MET A N 1
ATOM 1450 C CA . MET A 1 178 ? 8.714 -6.251 -17.603 1.00 98.12 178 MET A CA 1
ATOM 1451 C C . MET A 1 178 ? 9.656 -7.330 -18.132 1.00 98.12 178 MET A C 1
ATOM 1453 O O . MET A 1 178 ? 10.576 -7.018 -18.885 1.00 98.12 178 MET A O 1
ATOM 1457 N N . ASP A 1 179 ? 9.393 -8.598 -17.811 1.00 97.62 179 ASP A N 1
ATOM 1458 C CA . ASP A 1 179 ? 10.159 -9.712 -18.367 1.00 97.62 179 ASP A CA 1
ATOM 1459 C C . ASP A 1 179 ? 10.112 -9.690 -19.898 1.00 97.62 179 ASP A C 1
ATOM 1461 O O . ASP A 1 179 ? 11.172 -9.644 -20.524 1.00 97.62 179 ASP A O 1
ATOM 1465 N N . LEU A 1 180 ? 8.915 -9.562 -20.486 1.00 97.44 180 LEU A N 1
ATOM 1466 C CA . LEU A 1 180 ? 8.743 -9.434 -21.935 1.00 97.44 180 LEU A CA 1
ATOM 1467 C C . LEU A 1 180 ? 9.516 -8.240 -22.520 1.00 97.44 180 LEU A C 1
ATOM 1469 O O . LEU A 1 180 ? 10.174 -8.377 -23.548 1.00 97.44 180 LEU A O 1
ATOM 1473 N N . ALA A 1 181 ? 9.455 -7.066 -21.885 1.00 96.44 181 ALA A N 1
ATOM 1474 C CA . ALA A 1 181 ? 10.147 -5.871 -22.367 1.00 96.44 181 ALA A CA 1
ATOM 1475 C C . ALA A 1 181 ? 11.676 -6.061 -22.401 1.00 96.44 181 ALA A C 1
ATOM 1477 O O . ALA A 1 181 ? 12.334 -5.556 -23.314 1.00 96.44 181 ALA A O 1
ATOM 1478 N N . THR A 1 182 ? 12.226 -6.815 -21.440 1.00 96.88 182 THR A N 1
ATOM 1479 C CA . THR A 1 182 ? 13.668 -7.115 -21.332 1.00 96.88 182 THR A CA 1
ATOM 1480 C C . THR A 1 182 ? 14.160 -8.254 -22.230 1.00 96.88 182 THR A C 1
ATOM 1482 O O . THR A 1 182 ? 15.365 -8.488 -22.322 1.00 96.88 182 THR A O 1
ATOM 1485 N N . GLU A 1 183 ? 13.277 -8.976 -22.921 1.00 96.75 183 GLU A N 1
ATOM 1486 C CA . GLU A 1 183 ? 13.694 -10.067 -23.800 1.00 96.75 183 GLU A CA 1
ATOM 1487 C C . GLU A 1 183 ? 14.397 -9.550 -25.070 1.00 96.75 183 GLU A C 1
ATOM 1489 O O . GLU A 1 183 ? 13.835 -8.805 -25.874 1.00 96.75 183 GLU A O 1
ATOM 1494 N N . ASN A 1 184 ? 15.617 -10.040 -25.328 1.00 94.56 184 ASN A N 1
ATOM 1495 C CA . ASN A 1 184 ? 16.416 -9.678 -26.512 1.00 94.56 184 ASN A CA 1
ATOM 1496 C C . ASN A 1 184 ? 15.759 -10.039 -27.856 1.00 94.56 184 ASN A C 1
ATOM 1498 O O . ASN A 1 184 ? 16.177 -9.543 -28.900 1.00 94.56 184 ASN A O 1
ATOM 1502 N N . SER A 1 185 ? 14.782 -10.949 -27.849 1.00 96.31 185 SER A N 1
ATOM 1503 C CA . SER A 1 185 ? 14.111 -11.431 -29.062 1.00 96.31 185 SER A CA 1
ATOM 1504 C C . SER A 1 185 ? 12.848 -10.651 -29.432 1.00 96.31 185 SER A C 1
ATOM 1506 O O . SER A 1 185 ? 12.277 -10.890 -30.495 1.00 96.31 185 SER A O 1
ATOM 1508 N N . VAL A 1 186 ? 12.407 -9.740 -28.563 1.00 95.19 186 VAL A N 1
ATOM 1509 C CA . VAL A 1 186 ? 11.173 -8.969 -28.727 1.00 95.19 186 VAL A CA 1
ATOM 1510 C C . VAL A 1 186 ? 11.454 -7.727 -29.569 1.00 95.19 186 VAL A C 1
ATOM 1512 O O . VAL A 1 186 ? 12.435 -7.018 -29.342 1.00 95.19 186 VAL A O 1
ATOM 1515 N N . ASP A 1 187 ? 10.605 -7.471 -30.566 1.00 96.00 187 ASP A N 1
ATOM 1516 C CA . ASP A 1 187 ? 10.733 -6.281 -31.404 1.00 96.00 187 ASP A CA 1
ATOM 1517 C C . ASP A 1 187 ? 10.371 -4.988 -30.648 1.00 96.00 187 ASP A C 1
ATOM 1519 O O . ASP A 1 187 ? 9.763 -4.997 -29.576 1.00 96.00 187 ASP A O 1
ATOM 1523 N N . GLN A 1 188 ? 10.749 -3.847 -31.226 1.00 94.00 188 GLN A N 1
ATOM 1524 C CA . GLN A 1 188 ? 10.572 -2.540 -30.590 1.00 94.00 188 GLN A CA 1
ATOM 1525 C C . GLN A 1 188 ? 9.101 -2.152 -30.367 1.00 94.00 188 GLN A C 1
ATOM 1527 O O . GLN A 1 188 ? 8.803 -1.425 -29.420 1.00 94.00 188 GLN A O 1
ATOM 1532 N N . ASN A 1 189 ? 8.171 -2.629 -31.200 1.00 95.62 189 ASN A N 1
ATOM 1533 C CA . ASN A 1 189 ? 6.752 -2.317 -31.031 1.00 95.62 189 ASN A CA 1
ATOM 1534 C C . ASN A 1 189 ? 6.179 -3.100 -29.851 1.00 95.62 189 ASN A C 1
ATOM 1536 O O . ASN A 1 189 ? 5.586 -2.505 -28.958 1.00 95.62 189 ASN A O 1
ATOM 1540 N N . MET A 1 190 ? 6.451 -4.405 -29.787 1.00 96.25 190 MET A N 1
ATOM 1541 C CA . MET A 1 190 ? 6.046 -5.241 -28.657 1.00 96.25 190 MET A CA 1
ATOM 1542 C C . MET A 1 190 ? 6.646 -4.751 -27.333 1.00 96.25 190 MET A C 1
ATOM 1544 O O . MET A 1 190 ? 5.967 -4.757 -26.308 1.00 96.25 190 MET A O 1
ATOM 1548 N N . ARG A 1 191 ? 7.906 -4.297 -27.344 1.00 95.94 191 ARG A N 1
ATOM 1549 C CA . ARG A 1 191 ? 8.543 -3.685 -26.171 1.00 95.94 191 ARG A CA 1
ATOM 1550 C C . ARG A 1 191 ? 7.808 -2.419 -25.733 1.00 95.94 191 ARG A C 1
ATOM 1552 O O . ARG A 1 191 ? 7.520 -2.267 -24.547 1.00 95.94 191 ARG A O 1
ATOM 1559 N N . ARG A 1 192 ? 7.471 -1.531 -26.675 1.00 95.69 192 ARG A N 1
ATOM 1560 C CA . ARG A 1 192 ? 6.708 -0.306 -26.393 1.00 95.69 192 ARG A CA 1
ATOM 1561 C C . ARG A 1 192 ? 5.322 -0.622 -25.824 1.00 95.69 192 ARG A C 1
ATOM 1563 O O . ARG A 1 192 ? 4.940 -0.006 -24.833 1.00 95.69 192 ARG A O 1
ATOM 1570 N N . ASP A 1 193 ? 4.629 -1.614 -26.379 1.00 97.12 193 ASP A N 1
ATOM 1571 C CA . ASP A 1 193 ? 3.332 -2.073 -25.872 1.00 97.12 193 ASP A CA 1
ATOM 1572 C C . ASP A 1 193 ? 3.451 -2.640 -24.448 1.00 97.12 193 ASP A C 1
ATOM 1574 O O . ASP A 1 193 ? 2.592 -2.403 -23.597 1.00 97.12 193 ASP A O 1
ATOM 1578 N N . ALA A 1 194 ? 4.527 -3.374 -24.147 1.00 97.38 194 ALA A N 1
ATOM 1579 C CA . ALA A 1 194 ? 4.772 -3.889 -22.802 1.00 97.38 194 ALA A CA 1
ATOM 1580 C C . ALA A 1 194 ? 4.998 -2.744 -21.799 1.00 97.38 194 ALA A C 1
ATOM 1582 O O . ALA A 1 194 ? 4.408 -2.754 -20.719 1.00 97.38 194 ALA A O 1
ATOM 1583 N N . LEU A 1 195 ? 5.776 -1.721 -22.174 1.00 97.25 195 LEU A N 1
ATOM 1584 C CA . LEU A 1 195 ? 5.977 -0.515 -21.361 1.00 97.25 195 LEU A CA 1
ATOM 1585 C C . LEU A 1 195 ? 4.665 0.252 -21.131 1.00 97.25 195 LEU A C 1
ATOM 1587 O O . LEU A 1 195 ? 4.398 0.679 -20.010 1.00 97.25 195 LEU A O 1
ATOM 1591 N N . ASP A 1 196 ? 3.805 0.365 -22.146 1.00 97.81 196 ASP A N 1
ATOM 1592 C CA . ASP A 1 196 ? 2.466 0.956 -22.008 1.00 97.81 196 ASP A CA 1
ATOM 1593 C C . ASP A 1 196 ? 1.590 0.209 -21.004 1.00 97.81 196 ASP A C 1
ATOM 1595 O O . ASP A 1 196 ? 0.911 0.809 -20.160 1.00 97.81 196 ASP A O 1
ATOM 1599 N N . ASN A 1 197 ? 1.648 -1.118 -21.051 1.00 98.25 197 ASN A N 1
ATOM 1600 C CA . ASN A 1 197 ? 0.958 -1.958 -20.090 1.00 98.25 197 ASN A CA 1
ATOM 1601 C C . ASN A 1 197 ? 1.538 -1.814 -18.677 1.00 98.25 197 ASN A C 1
ATOM 1603 O O . ASN A 1 197 ? 0.767 -1.800 -17.717 1.00 98.25 197 ASN A O 1
ATOM 1607 N N . ILE A 1 198 ? 2.858 -1.676 -18.515 1.00 98.12 198 ILE A N 1
ATOM 1608 C CA . ILE A 1 198 ? 3.479 -1.407 -17.208 1.00 98.12 198 ILE A CA 1
ATOM 1609 C C . ILE A 1 198 ? 2.956 -0.087 -16.641 1.00 98.12 198 ILE A C 1
ATOM 1611 O O . ILE A 1 198 ? 2.493 -0.068 -15.502 1.00 98.12 198 ILE A O 1
ATOM 1615 N N . ILE A 1 199 ? 2.961 0.991 -17.431 1.00 98.00 199 ILE A N 1
ATOM 1616 C CA . ILE A 1 199 ? 2.469 2.315 -17.019 1.00 98.00 199 ILE A CA 1
ATOM 1617 C C . ILE A 1 199 ? 1.000 2.220 -16.590 1.00 98.00 199 ILE A C 1
ATOM 1619 O O . ILE A 1 199 ? 0.666 2.566 -15.454 1.00 98.00 199 ILE A O 1
ATOM 1623 N N . THR A 1 200 ? 0.143 1.671 -17.454 1.00 98.44 200 THR A N 1
ATOM 1624 C CA . THR A 1 200 ? -1.307 1.559 -17.223 1.00 98.44 200 THR A CA 1
ATOM 1625 C C . THR A 1 200 ? -1.631 0.728 -15.983 1.00 98.44 200 THR A C 1
ATOM 1627 O O . THR A 1 200 ? -2.403 1.154 -15.124 1.00 98.44 200 THR A O 1
ATOM 1630 N N . ASN A 1 201 ? -1.031 -0.459 -15.845 1.00 98.44 201 ASN A N 1
ATOM 1631 C CA . ASN A 1 201 ? -1.305 -1.322 -14.696 1.00 98.44 201 ASN A CA 1
ATOM 1632 C C . ASN A 1 201 ? -0.710 -0.750 -13.400 1.00 98.44 201 ASN A C 1
ATOM 1634 O O . ASN A 1 201 ? -1.303 -0.933 -12.340 1.00 98.44 201 ASN A O 1
ATOM 1638 N N . THR A 1 202 ? 0.420 -0.037 -13.462 1.00 98.38 202 THR A N 1
ATOM 1639 C CA . THR A 1 202 ? 0.998 0.625 -12.281 1.00 98.38 202 THR A CA 1
ATOM 1640 C C . THR A 1 202 ? 0.101 1.762 -11.788 1.00 98.38 202 THR A C 1
ATOM 1642 O O . THR A 1 202 ? -0.110 1.885 -10.583 1.00 98.38 202 THR A O 1
ATOM 1645 N N . ASP A 1 203 ? -0.490 2.546 -12.696 1.00 98.12 203 ASP A N 1
ATOM 1646 C CA . ASP A 1 203 ? -1.476 3.573 -12.328 1.00 98.12 203 ASP A CA 1
ATOM 1647 C C . ASP A 1 203 ? -2.739 2.943 -11.713 1.00 98.12 203 ASP A C 1
ATOM 1649 O O . ASP A 1 203 ? -3.240 3.398 -10.684 1.00 98.12 203 ASP A O 1
ATOM 1653 N N . ALA A 1 204 ? -3.198 1.812 -12.259 1.00 98.31 204 ALA A N 1
ATOM 1654 C CA . ALA A 1 204 ? -4.298 1.052 -11.670 1.00 98.31 204 ALA A CA 1
ATOM 1655 C C . ALA A 1 204 ? -3.969 0.542 -10.251 1.00 98.31 204 ALA A C 1
ATOM 1657 O O . ALA A 1 204 ? -4.820 0.628 -9.365 1.00 98.31 204 ALA A O 1
ATOM 1658 N N . VAL A 1 205 ? -2.743 0.057 -10.003 1.00 98.38 205 VAL A N 1
ATOM 1659 C CA . VAL A 1 205 ? -2.291 -0.327 -8.652 1.00 98.38 205 VAL A CA 1
ATOM 1660 C C . VAL A 1 205 ? -2.287 0.878 -7.714 1.00 98.38 205 VAL A C 1
ATOM 1662 O O . VAL A 1 205 ? -2.786 0.765 -6.595 1.00 98.38 205 VAL A O 1
ATOM 1665 N N . TYR A 1 206 ? -1.769 2.024 -8.160 1.00 98.19 206 TYR A N 1
ATOM 1666 C CA . TYR A 1 206 ? -1.767 3.268 -7.388 1.00 98.19 206 TYR A CA 1
ATOM 1667 C C . TYR A 1 206 ? -3.187 3.669 -6.958 1.00 98.19 206 TYR A C 1
ATOM 1669 O O . TYR A 1 206 ? -3.458 3.812 -5.762 1.00 98.19 206 TYR A O 1
ATOM 1677 N N . ASN A 1 207 ? -4.112 3.778 -7.916 1.00 98.12 207 ASN A N 1
ATOM 1678 C CA . ASN A 1 207 ? -5.490 4.202 -7.661 1.00 98.12 207 ASN A CA 1
ATOM 1679 C C . ASN A 1 207 ? -6.230 3.218 -6.744 1.00 98.12 207 ASN A C 1
ATOM 1681 O O . ASN A 1 207 ? -6.896 3.626 -5.790 1.00 98.12 207 ASN A O 1
ATOM 1685 N N . LEU A 1 208 ? -6.081 1.913 -6.993 1.00 98.31 208 LEU A N 1
ATOM 1686 C CA . LEU A 1 208 ? -6.765 0.887 -6.211 1.00 98.31 208 LEU A CA 1
ATOM 1687 C C . LEU A 1 208 ? -6.225 0.797 -4.778 1.00 98.31 208 LEU A C 1
ATOM 1689 O O . LEU A 1 208 ? -7.007 0.693 -3.837 1.00 98.31 208 LEU A O 1
ATOM 1693 N N . THR A 1 209 ? -4.907 0.912 -4.594 1.00 98.19 209 THR A N 1
ATOM 1694 C CA . THR A 1 209 ? -4.279 0.923 -3.260 1.00 98.19 209 THR A CA 1
ATOM 1695 C C . THR A 1 209 ? -4.707 2.151 -2.455 1.00 98.19 209 THR A C 1
ATOM 1697 O O . THR A 1 209 ? -4.996 2.033 -1.265 1.00 98.19 209 THR A O 1
ATOM 1700 N N . ASN A 1 210 ? -4.827 3.319 -3.096 1.00 97.31 210 ASN A N 1
ATOM 1701 C CA . ASN A 1 210 ? -5.376 4.516 -2.456 1.00 97.31 210 ASN A CA 1
ATOM 1702 C C . ASN A 1 210 ? -6.835 4.332 -2.023 1.00 97.31 210 ASN A C 1
ATOM 1704 O O . ASN A 1 210 ? -7.196 4.719 -0.914 1.00 97.31 210 ASN A O 1
ATOM 1708 N N . SER A 1 211 ? -7.665 3.717 -2.869 1.00 97.38 211 SER A N 1
ATOM 1709 C CA . SER A 1 211 ? -9.066 3.428 -2.542 1.00 97.38 211 SER A CA 1
ATOM 1710 C C . SER A 1 211 ? -9.204 2.448 -1.368 1.00 97.38 211 SER A C 1
ATOM 1712 O O . SER A 1 211 ? -10.012 2.682 -0.466 1.00 97.38 211 SER A O 1
ATOM 1714 N N . ILE A 1 212 ? -8.383 1.390 -1.341 1.00 97.75 212 ILE A N 1
ATOM 1715 C CA . ILE A 1 212 ? -8.287 0.447 -0.214 1.00 97.75 212 ILE A CA 1
ATOM 1716 C C . ILE A 1 212 ? -7.951 1.214 1.066 1.00 97.75 212 ILE A C 1
ATOM 1718 O O . ILE A 1 212 ? -8.755 1.228 1.998 1.00 97.75 212 ILE A O 1
ATOM 1722 N N . LYS A 1 213 ? -6.831 1.949 1.058 1.00 96.69 213 LYS A N 1
ATOM 1723 C CA . LYS A 1 213 ? -6.368 2.727 2.209 1.00 96.69 213 LYS A CA 1
ATOM 1724 C C . LYS A 1 213 ? -7.442 3.695 2.710 1.00 96.69 213 LYS A C 1
ATOM 1726 O O . LYS A 1 213 ? -7.677 3.779 3.910 1.00 96.69 213 LYS A O 1
ATOM 1731 N N . ALA A 1 214 ? -8.109 4.418 1.808 1.00 96.75 214 ALA A N 1
ATOM 1732 C CA . ALA A 1 214 ? -9.142 5.386 2.169 1.00 96.75 214 ALA A CA 1
ATOM 1733 C C . ALA A 1 214 ? -10.341 4.728 2.870 1.00 96.75 214 ALA A C 1
ATOM 1735 O O . ALA A 1 214 ? -10.810 5.241 3.887 1.00 96.75 214 ALA A O 1
ATOM 1736 N N . ARG A 1 215 ? -10.822 3.581 2.371 1.00 97.31 215 ARG A N 1
ATOM 1737 C CA . ARG A 1 215 ? -11.922 2.837 3.010 1.00 97.31 215 ARG A CA 1
ATOM 1738 C C . ARG A 1 215 ? -11.516 2.281 4.366 1.00 97.31 215 ARG A C 1
ATOM 1740 O O . ARG A 1 215 ? -12.287 2.359 5.322 1.00 97.31 215 ARG A O 1
ATOM 1747 N N . GLU A 1 216 ? -10.307 1.749 4.473 1.00 97.12 216 GLU A N 1
ATOM 1748 C CA . GLU A 1 216 ? -9.823 1.202 5.733 1.00 97.12 216 GLU A CA 1
ATOM 1749 C C . GLU A 1 216 ? -9.617 2.296 6.785 1.00 97.12 216 GLU A C 1
ATOM 1751 O O . GLU A 1 216 ? -10.085 2.135 7.91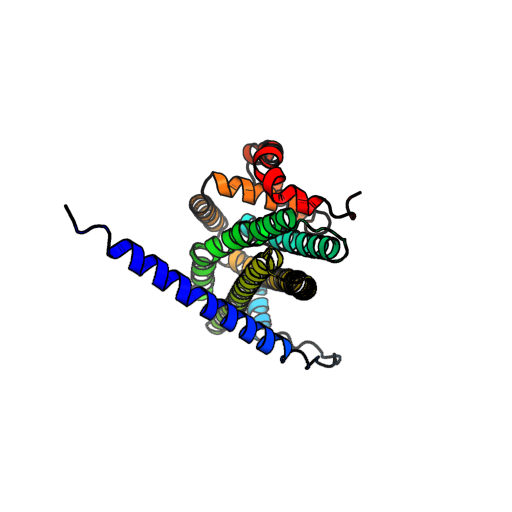0 1.00 97.12 216 GLU A O 1
ATOM 1756 N N . ASP A 1 217 ? -9.008 3.428 6.421 1.00 96.50 217 ASP A N 1
ATOM 1757 C CA . ASP A 1 217 ? -8.832 4.580 7.313 1.00 96.50 217 ASP A CA 1
ATOM 1758 C C . ASP A 1 217 ? -10.172 5.189 7.747 1.00 96.50 217 ASP A C 1
ATOM 1760 O O . ASP A 1 217 ? -10.310 5.618 8.893 1.00 96.50 217 ASP A O 1
ATOM 1764 N N . LYS A 1 218 ? -11.166 5.217 6.850 1.00 97.38 218 LYS A N 1
ATOM 1765 C CA . LYS A 1 218 ? -12.500 5.766 7.131 1.00 97.38 218 LYS A CA 1
ATOM 1766 C C . LYS A 1 218 ? -13.330 4.852 8.032 1.00 97.38 218 LYS A C 1
ATOM 1768 O O . LYS A 1 218 ? -14.032 5.347 8.907 1.00 97.38 218 LYS A O 1
ATOM 1773 N N . PHE A 1 219 ? -13.267 3.535 7.828 1.00 97.50 219 PHE A N 1
ATOM 1774 C CA . PHE A 1 219 ? -14.206 2.601 8.455 1.00 97.50 219 PHE A CA 1
ATOM 1775 C C . PHE A 1 219 ? -13.545 1.558 9.356 1.00 97.50 219 PHE A C 1
ATOM 1777 O O . PHE A 1 219 ? -13.951 1.386 10.507 1.00 97.50 219 PHE A O 1
ATOM 1784 N N . LEU A 1 220 ? -12.528 0.848 8.862 1.00 97.31 220 LEU A N 1
ATOM 1785 C CA . LEU A 1 220 ? -11.961 -0.307 9.566 1.00 97.31 220 LEU A CA 1
ATOM 1786 C C . LEU A 1 220 ? -11.037 0.107 10.717 1.00 97.31 220 LEU A C 1
ATOM 1788 O O . LEU A 1 220 ? -11.085 -0.498 11.787 1.00 97.31 220 LEU A O 1
ATOM 1792 N N . VAL A 1 221 ? -10.235 1.158 10.540 1.00 96.62 221 VAL A N 1
ATOM 1793 C CA . VAL A 1 221 ? -9.336 1.685 11.575 1.00 96.62 221 VAL A CA 1
ATOM 1794 C C . VAL A 1 221 ? -10.126 2.221 12.780 1.00 96.62 221 VAL A C 1
ATOM 1796 O O . VAL A 1 221 ? -9.851 1.769 13.898 1.00 96.62 221 VAL A O 1
ATOM 1799 N N . PRO A 1 222 ? -11.151 3.086 12.614 1.00 97.06 222 PRO A N 1
ATOM 1800 C CA . PRO A 1 222 ? -11.997 3.503 13.731 1.00 97.06 222 PRO A CA 1
ATOM 1801 C C . PRO A 1 222 ? -12.717 2.328 14.400 1.00 97.06 222 PRO A C 1
ATOM 1803 O O . PRO A 1 222 ? -12.768 2.257 15.628 1.00 97.06 222 PRO A O 1
ATOM 1806 N N . ALA A 1 223 ? -13.207 1.359 13.618 1.00 96.62 223 ALA A N 1
ATOM 1807 C CA . ALA A 1 223 ? -13.862 0.171 14.162 1.00 96.62 223 ALA A CA 1
ATOM 1808 C C . ALA A 1 223 ? -12.905 -0.677 15.015 1.00 96.62 223 ALA A C 1
ATOM 1810 O O . ALA A 1 223 ? -13.291 -1.176 16.073 1.00 96.62 223 ALA A O 1
ATOM 1811 N N . LEU A 1 224 ? -11.641 -0.808 14.603 1.00 96.69 224 LEU A N 1
ATOM 1812 C CA . LEU A 1 224 ? -10.609 -1.460 15.405 1.00 96.69 224 LEU A CA 1
ATOM 1813 C C . LEU A 1 224 ? -10.310 -0.681 16.684 1.00 96.69 224 LEU A C 1
ATOM 1815 O O . LEU A 1 224 ? -10.253 -1.286 17.747 1.00 96.69 224 LEU A O 1
ATOM 1819 N N . MET A 1 225 ? -10.156 0.643 16.627 1.00 96.69 225 MET A N 1
ATOM 1820 C CA . MET A 1 225 ? -9.960 1.452 17.841 1.00 96.69 225 MET A CA 1
ATOM 1821 C C . MET A 1 225 ? -11.130 1.323 18.819 1.00 96.69 225 MET A C 1
ATOM 1823 O O . MET A 1 225 ? -10.945 1.376 20.036 1.00 96.69 225 MET A O 1
ATOM 1827 N N . LYS A 1 226 ? -12.334 1.139 18.282 1.00 95.69 226 LYS A N 1
ATOM 1828 C CA . LYS A 1 226 ? -13.552 0.947 19.052 1.00 95.69 226 LYS A CA 1
ATOM 1829 C C . LYS A 1 226 ? -13.663 -0.434 19.682 1.00 95.69 226 LYS A C 1
ATOM 1831 O O . LYS A 1 226 ? -14.081 -0.516 20.826 1.00 95.69 226 LYS A O 1
ATOM 1836 N N . ASN A 1 227 ? -13.228 -1.488 18.999 1.00 95.62 227 ASN A N 1
ATOM 1837 C CA . ASN A 1 227 ? -13.344 -2.867 19.490 1.00 95.62 227 ASN A CA 1
ATOM 1838 C C . ASN A 1 227 ? -12.084 -3.402 20.184 1.00 95.62 227 ASN A C 1
ATOM 1840 O O . ASN A 1 227 ? -12.141 -4.410 20.886 1.00 95.62 227 ASN A O 1
ATOM 1844 N N . VAL A 1 228 ? -10.934 -2.754 20.000 1.00 96.44 228 VAL A N 1
ATOM 1845 C CA . VAL A 1 228 ? -9.630 -3.288 20.401 1.00 96.44 228 VAL A CA 1
ATOM 1846 C C . VAL A 1 228 ? -8.869 -2.277 21.248 1.00 96.44 228 VAL A C 1
ATOM 1848 O O . VAL A 1 228 ? -8.492 -1.198 20.790 1.00 96.44 228 VAL A O 1
ATOM 1851 N N . SER A 1 229 ? -8.543 -2.675 22.478 1.00 96.94 229 SER A N 1
ATOM 1852 C CA . SER A 1 229 ? -7.751 -1.851 23.398 1.00 96.94 229 SER A CA 1
ATOM 1853 C C . SER A 1 229 ? -6.347 -1.527 22.865 1.00 96.94 229 SER A C 1
ATOM 1855 O O . SER A 1 229 ? -5.708 -2.339 22.186 1.00 96.94 229 SER A O 1
ATOM 1857 N N . SER A 1 230 ? -5.788 -0.390 23.290 1.00 96.88 230 SER A N 1
ATOM 1858 C CA . SER A 1 230 ? -4.411 0.021 22.969 1.00 96.88 230 SER A CA 1
ATOM 1859 C C . SER A 1 230 ? -3.366 -1.049 23.330 1.00 96.88 230 SER A C 1
ATOM 1861 O O . SER A 1 230 ? -2.356 -1.209 22.643 1.00 96.88 230 SER A O 1
ATOM 1863 N N . ARG A 1 231 ? -3.598 -1.816 24.407 1.00 96.88 231 ARG A N 1
ATOM 1864 C CA . ARG A 1 231 ? -2.715 -2.917 24.831 1.00 96.88 231 ARG A CA 1
ATOM 1865 C C . ARG A 1 231 ? -2.685 -4.044 23.801 1.00 96.88 231 ARG A C 1
ATOM 1867 O O . ARG A 1 231 ? -1.610 -4.558 23.496 1.00 96.88 231 ARG A O 1
ATOM 1874 N N . GLU A 1 232 ? -3.846 -4.431 23.288 1.00 97.38 232 GLU A N 1
ATOM 1875 C CA . GLU A 1 232 ? -3.958 -5.509 22.309 1.00 97.38 232 GLU A CA 1
ATOM 1876 C C . GLU A 1 232 ? -3.402 -5.094 20.944 1.00 97.38 232 GLU A C 1
ATOM 1878 O O . GLU A 1 232 ? -2.641 -5.855 20.351 1.00 97.38 232 GLU A O 1
ATOM 1883 N N . GLN A 1 233 ? -3.656 -3.861 20.496 1.00 97.19 233 GLN A N 1
ATOM 1884 C CA . GLN A 1 233 ? -3.058 -3.334 19.262 1.00 97.19 233 GLN A CA 1
ATOM 1885 C C . GLN A 1 233 ? -1.517 -3.342 19.318 1.00 97.19 233 GLN A C 1
ATOM 1887 O O . GLN A 1 233 ? -0.845 -3.776 18.382 1.00 97.19 233 GLN A O 1
ATOM 1892 N N . LYS A 1 234 ? -0.923 -2.941 20.452 1.00 95.31 234 LYS A N 1
ATOM 1893 C CA . LYS A 1 234 ? 0.537 -3.024 20.659 1.00 95.31 234 LYS A CA 1
ATOM 1894 C C . LYS A 1 234 ? 1.045 -4.468 20.641 1.00 95.31 234 LYS A C 1
ATOM 1896 O O . LYS A 1 234 ? 2.109 -4.744 20.087 1.00 95.31 234 LYS A O 1
ATOM 1901 N N . PHE A 1 235 ? 0.295 -5.403 21.225 1.00 95.69 235 PHE A N 1
ATOM 1902 C CA . PHE A 1 235 ? 0.632 -6.826 21.160 1.00 95.69 235 PHE A CA 1
ATOM 1903 C C . PHE A 1 235 ? 0.590 -7.354 19.718 1.00 95.69 235 PHE A C 1
ATOM 1905 O O . PHE A 1 235 ? 1.499 -8.076 19.300 1.00 95.69 235 PHE A O 1
ATOM 1912 N N . PHE A 1 236 ? -0.411 -6.939 18.940 1.00 95.75 236 PHE A N 1
ATOM 1913 C CA . PHE A 1 236 ? -0.510 -7.251 17.520 1.00 95.75 236 PHE A CA 1
ATOM 1914 C C . PHE A 1 236 ? 0.718 -6.750 16.739 1.00 95.75 236 PHE A C 1
ATOM 1916 O O . PHE A 1 236 ? 1.327 -7.527 16.002 1.00 95.75 236 PHE A O 1
ATOM 1923 N N . ASN A 1 237 ? 1.186 -5.520 16.977 1.00 92.12 237 ASN A N 1
ATOM 1924 C CA . ASN A 1 237 ? 2.417 -5.014 16.350 1.00 92.12 237 ASN A CA 1
ATOM 1925 C C . ASN A 1 237 ? 3.639 -5.894 16.628 1.00 92.12 237 ASN A C 1
ATOM 1927 O O . ASN A 1 237 ? 4.431 -6.173 15.728 1.00 92.12 237 ASN A O 1
ATOM 1931 N N . HIS A 1 238 ? 3.798 -6.374 17.864 1.00 91.19 238 HIS A N 1
ATOM 1932 C CA . HIS A 1 238 ? 4.887 -7.294 18.188 1.00 91.19 238 HIS A CA 1
ATOM 1933 C C . HIS A 1 238 ? 4.787 -8.613 17.412 1.00 91.19 238 HIS A C 1
ATOM 1935 O O . HIS A 1 238 ? 5.819 -9.185 17.056 1.00 91.19 238 HIS A O 1
ATOM 1941 N N . LYS A 1 239 ? 3.570 -9.092 17.122 1.00 92.75 239 LYS A N 1
ATOM 1942 C CA . LYS A 1 239 ? 3.345 -10.265 16.268 1.00 92.75 239 LYS A CA 1
ATOM 1943 C C . LYS A 1 239 ? 3.781 -9.989 14.824 1.00 92.75 239 LYS A C 1
ATOM 1945 O O . LYS A 1 239 ? 4.531 -10.794 14.278 1.00 92.75 239 LYS A O 1
ATOM 1950 N N . VAL A 1 240 ? 3.406 -8.839 14.255 1.00 90.50 240 VAL A N 1
ATOM 1951 C CA . VAL A 1 240 ? 3.792 -8.428 12.887 1.00 90.50 240 VAL A CA 1
ATOM 1952 C C . VAL A 1 240 ? 5.312 -8.299 12.734 1.00 90.50 240 VAL A C 1
ATOM 1954 O O . VAL A 1 240 ? 5.897 -8.835 11.791 1.00 90.50 240 VAL A O 1
ATOM 1957 N N . LEU A 1 241 ? 5.988 -7.657 13.692 1.00 86.75 241 LEU A N 1
ATOM 1958 C CA . LEU A 1 241 ? 7.447 -7.498 13.655 1.00 86.75 241 LEU A CA 1
ATOM 1959 C C . LEU A 1 241 ? 8.186 -8.844 13.683 1.00 86.75 241 LEU A C 1
ATOM 1961 O O . LEU A 1 241 ? 9.220 -8.996 13.034 1.00 86.75 241 LEU A O 1
ATOM 1965 N N . ARG A 1 242 ? 7.649 -9.841 14.399 1.00 88.31 242 ARG A N 1
ATOM 1966 C CA . ARG A 1 242 ? 8.216 -11.198 14.415 1.00 88.31 242 ARG A CA 1
ATOM 1967 C C . ARG A 1 242 ? 8.048 -11.915 13.074 1.00 88.31 242 ARG A C 1
ATOM 1969 O O . ARG A 1 242 ? 8.940 -12.674 12.710 1.00 88.31 242 ARG A O 1
ATOM 1976 N N . SER A 1 243 ? 6.959 -11.673 12.340 1.00 87.81 243 SER A N 1
ATOM 1977 C CA . SER A 1 243 ? 6.726 -12.302 11.030 1.00 87.81 243 SER A CA 1
ATOM 1978 C C . SER A 1 243 ? 7.560 -11.719 9.885 1.00 87.81 243 SER A C 1
ATOM 1980 O O . SER A 1 243 ? 7.847 -12.445 8.942 1.00 87.81 243 SER A O 1
ATOM 1982 N N . LEU A 1 244 ? 7.982 -10.450 9.958 1.00 81.94 244 LEU A N 1
ATOM 1983 C CA . LEU A 1 244 ? 8.744 -9.793 8.880 1.00 81.94 244 LEU A CA 1
ATOM 1984 C C . LEU A 1 244 ? 10.227 -10.202 8.818 1.00 81.94 244 LEU A C 1
ATOM 1986 O O . LEU A 1 244 ? 10.861 -10.093 7.771 1.00 81.94 244 LEU A O 1
ATOM 1990 N N . GLY A 1 245 ? 10.809 -10.652 9.931 1.00 86.38 245 GLY A N 1
ATOM 1991 C CA . GLY A 1 245 ? 12.251 -10.881 10.034 1.00 86.38 245 GLY A CA 1
ATOM 1992 C C . GLY A 1 245 ? 13.080 -9.583 10.096 1.00 86.38 245 GLY A C 1
ATOM 1993 O O . GLY A 1 245 ? 12.668 -8.497 9.679 1.00 86.38 245 GLY A O 1
ATOM 1994 N N . ILE A 1 246 ? 14.288 -9.677 10.660 1.00 82.19 246 ILE A N 1
ATOM 1995 C CA . ILE A 1 246 ? 15.092 -8.497 11.041 1.00 82.19 246 ILE A CA 1
ATOM 1996 C C . ILE A 1 246 ? 15.617 -7.719 9.826 1.00 82.19 246 ILE A C 1
ATOM 1998 O O . ILE A 1 246 ? 15.680 -6.495 9.864 1.00 82.19 246 ILE A O 1
ATOM 2002 N N . LEU A 1 247 ? 16.029 -8.404 8.757 1.00 82.62 247 LEU A N 1
ATOM 2003 C CA . LEU A 1 247 ? 16.604 -7.722 7.593 1.00 82.62 247 LEU A CA 1
ATOM 2004 C C . LEU A 1 247 ? 15.535 -7.003 6.767 1.00 82.62 247 LEU A C 1
ATOM 2006 O O . LEU A 1 247 ? 15.714 -5.830 6.449 1.00 82.62 247 LEU A O 1
ATOM 2010 N N . GLN A 1 248 ? 14.404 -7.659 6.494 1.00 88.25 248 GLN A N 1
ATOM 2011 C CA . GLN A 1 248 ? 13.346 -7.053 5.683 1.00 88.25 248 GLN A CA 1
ATOM 2012 C C . GLN A 1 248 ? 12.651 -5.902 6.403 1.00 88.25 248 GLN A C 1
ATOM 2014 O O . GLN A 1 248 ? 12.396 -4.868 5.794 1.00 88.25 248 GLN A O 1
ATOM 2019 N N . SER A 1 249 ? 12.436 -6.020 7.718 1.00 90.38 249 SER A N 1
ATOM 2020 C CA . SER A 1 249 ? 11.859 -4.928 8.517 1.00 90.38 249 SER A CA 1
ATOM 2021 C C . SER A 1 249 ? 12.646 -3.617 8.419 1.00 90.38 249 SER A C 1
ATOM 2023 O O . SER A 1 249 ? 12.033 -2.555 8.453 1.00 90.38 249 SER A O 1
ATOM 2025 N N . ARG A 1 250 ? 13.973 -3.655 8.228 1.00 94.50 250 ARG A N 1
ATOM 2026 C CA . ARG A 1 250 ? 14.776 -2.439 8.001 1.00 94.50 250 ARG A CA 1
ATOM 2027 C C . ARG A 1 250 ? 14.446 -1.785 6.665 1.00 94.50 250 ARG A C 1
ATOM 2029 O O . ARG A 1 250 ? 14.234 -0.581 6.632 1.00 94.50 250 ARG A O 1
ATOM 2036 N N . LYS A 1 251 ? 14.381 -2.572 5.587 1.00 94.44 251 LYS A N 1
ATOM 2037 C CA . LYS A 1 251 ? 14.034 -2.075 4.249 1.00 94.44 251 LYS A CA 1
ATOM 2038 C C . LYS A 1 251 ? 12.618 -1.500 4.211 1.00 94.44 251 LYS A C 1
ATOM 2040 O O . LYS A 1 251 ? 12.440 -0.383 3.734 1.00 94.44 251 LYS A O 1
ATOM 2045 N N . TYR A 1 252 ? 11.642 -2.201 4.795 1.00 95.19 252 TYR A N 1
ATOM 2046 C CA . TYR A 1 252 ? 10.276 -1.683 4.917 1.00 95.19 252 TYR A CA 1
ATOM 2047 C C . TYR A 1 252 ? 10.231 -0.383 5.723 1.00 95.19 252 TYR A C 1
ATOM 2049 O O . TYR A 1 252 ? 9.577 0.563 5.300 1.00 95.19 252 TYR A O 1
ATOM 2057 N N . LEU A 1 253 ? 10.973 -0.294 6.834 1.00 96.62 253 LEU A N 1
ATOM 2058 C CA . LEU A 1 253 ? 11.007 0.919 7.651 1.00 96.62 253 LEU A CA 1
ATOM 2059 C C . LEU A 1 253 ? 11.575 2.130 6.897 1.00 96.62 253 LEU A C 1
ATOM 2061 O O . LEU A 1 253 ? 11.091 3.236 7.112 1.00 96.62 253 LEU A O 1
ATOM 2065 N N . ILE A 1 254 ? 12.569 1.939 6.022 1.00 96.75 254 ILE A N 1
ATOM 2066 C CA . ILE A 1 254 ? 13.081 3.015 5.156 1.00 96.75 254 ILE A CA 1
ATOM 2067 C C . ILE A 1 254 ? 11.977 3.475 4.204 1.00 96.75 254 ILE A C 1
ATOM 2069 O O . ILE A 1 254 ? 11.665 4.660 4.176 1.00 96.75 254 ILE A O 1
ATOM 2073 N N . GLY A 1 255 ? 11.329 2.537 3.501 1.00 96.00 255 GLY A N 1
ATOM 2074 C CA . GLY A 1 255 ? 10.231 2.855 2.587 1.00 96.00 255 GLY A CA 1
ATOM 2075 C C . GLY A 1 255 ? 9.088 3.604 3.280 1.00 96.00 255 GLY A C 1
ATOM 2076 O O . GLY A 1 255 ? 8.635 4.627 2.773 1.00 96.00 255 GLY A O 1
ATOM 2077 N N . MET A 1 256 ? 8.683 3.149 4.470 1.00 97.75 256 MET A N 1
ATOM 2078 C CA . MET A 1 256 ? 7.675 3.798 5.320 1.00 97.75 256 MET A CA 1
ATOM 2079 C C . MET A 1 256 ? 8.109 5.199 5.765 1.00 97.75 256 MET A C 1
ATOM 2081 O O . MET A 1 256 ? 7.328 6.139 5.658 1.00 97.75 256 MET A O 1
ATOM 2085 N N . TYR A 1 257 ? 9.351 5.356 6.237 1.00 97.94 257 TYR A N 1
ATOM 2086 C CA . TYR A 1 257 ? 9.893 6.657 6.638 1.00 97.94 257 TYR A CA 1
ATOM 2087 C C . TYR A 1 257 ? 9.853 7.645 5.479 1.00 97.94 257 TYR A C 1
ATOM 2089 O O . TYR A 1 257 ? 9.332 8.747 5.632 1.00 97.94 257 TYR A O 1
ATOM 2097 N N . ASP A 1 258 ? 10.359 7.225 4.321 1.00 96.88 258 ASP A N 1
ATOM 2098 C CA . ASP A 1 258 ? 10.400 8.056 3.128 1.00 96.88 258 ASP A CA 1
ATOM 2099 C C . ASP A 1 258 ? 8.983 8.433 2.680 1.00 96.88 258 ASP A C 1
ATOM 2101 O O . ASP A 1 258 ? 8.801 9.499 2.121 1.00 96.88 258 ASP A O 1
ATOM 2105 N N . ALA A 1 259 ? 7.967 7.594 2.920 1.00 97.19 259 ALA A N 1
ATOM 2106 C CA . ALA A 1 259 ? 6.598 7.849 2.466 1.00 97.19 259 ALA A CA 1
ATOM 2107 C C . ALA A 1 259 ? 5.878 8.825 3.393 1.00 97.19 259 ALA A C 1
ATOM 2109 O O . ALA A 1 259 ? 5.150 9.697 2.941 1.00 97.19 259 ALA A O 1
ATOM 2110 N N . VAL A 1 260 ? 6.135 8.708 4.695 1.00 98.00 260 VAL A N 1
ATOM 2111 C CA . VAL A 1 260 ? 5.622 9.625 5.716 1.00 98.00 260 VAL A CA 1
ATOM 2112 C C . VAL A 1 260 ? 6.236 11.026 5.595 1.00 98.00 260 VAL A C 1
ATOM 2114 O O . VAL A 1 260 ? 5.584 12.013 5.931 1.00 98.00 260 VAL A O 1
ATOM 2117 N N . HIS A 1 261 ? 7.483 11.130 5.129 1.00 97.31 261 HIS A N 1
ATOM 2118 C CA . HIS A 1 261 ? 8.178 12.413 4.964 1.00 97.31 261 HIS A CA 1
ATOM 2119 C C . HIS A 1 261 ? 8.076 12.985 3.543 1.00 97.31 261 HIS A C 1
ATOM 2121 O O . HIS A 1 261 ? 8.589 14.076 3.302 1.00 97.31 261 HIS A O 1
ATOM 2127 N N . ASP A 1 262 ? 7.437 12.275 2.613 1.00 95.62 262 ASP A N 1
ATOM 2128 C CA . ASP A 1 262 ? 7.194 12.775 1.263 1.00 95.62 262 ASP A CA 1
ATOM 2129 C C . ASP A 1 262 ? 6.008 13.760 1.288 1.00 95.62 262 ASP A C 1
ATOM 2131 O O . ASP A 1 262 ? 4.936 13.380 1.767 1.00 95.62 262 ASP A O 1
ATOM 2135 N N . PRO A 1 263 ? 6.167 15.010 0.815 1.00 94.00 263 PRO A N 1
ATOM 2136 C CA . PRO A 1 263 ? 5.115 16.026 0.872 1.00 94.00 263 PRO A CA 1
ATOM 2137 C C . PRO A 1 263 ? 3.864 15.680 0.051 1.00 94.00 263 PRO A C 1
ATOM 2139 O O . PRO A 1 263 ? 2.797 16.216 0.345 1.00 94.00 263 PRO A O 1
ATOM 2142 N N . ASP A 1 264 ? 3.974 14.789 -0.938 1.00 93.62 264 ASP A N 1
ATOM 2143 C CA . ASP A 1 264 ? 2.847 14.403 -1.794 1.00 93.62 264 ASP A CA 1
ATOM 2144 C C . ASP A 1 264 ? 2.002 13.261 -1.196 1.00 93.62 264 ASP A C 1
ATOM 2146 O O . ASP A 1 264 ? 0.899 12.988 -1.674 1.00 93.62 264 ASP A O 1
ATOM 2150 N N . TYR A 1 265 ? 2.502 12.572 -0.160 1.00 93.81 265 TYR A N 1
ATOM 2151 C CA . TYR A 1 265 ? 1.863 11.368 0.401 1.00 93.81 265 TYR A CA 1
ATOM 2152 C C . TYR A 1 265 ? 1.702 11.413 1.919 1.00 93.81 265 TYR A C 1
ATOM 2154 O O . TYR A 1 265 ? 0.695 10.946 2.455 1.00 93.81 265 TYR A O 1
ATOM 2162 N N . GLY A 1 266 ? 2.706 11.927 2.621 1.00 94.19 266 GLY A N 1
ATOM 2163 C CA . GLY A 1 266 ? 2.707 12.094 4.063 1.00 94.19 266 GLY A CA 1
ATOM 2164 C C . GLY A 1 266 ? 2.132 13.439 4.500 1.00 94.19 266 GLY A C 1
ATOM 2165 O O . GLY A 1 266 ? 1.797 14.306 3.698 1.00 94.19 266 GLY A O 1
ATOM 2166 N N . ASN A 1 267 ? 2.018 13.622 5.813 1.00 95.62 267 ASN A N 1
ATOM 2167 C CA . ASN A 1 267 ? 1.650 14.897 6.425 1.00 95.62 267 ASN A CA 1
ATOM 2168 C C . ASN A 1 267 ? 2.315 15.033 7.809 1.00 95.62 267 ASN A C 1
ATOM 2170 O O . ASN A 1 267 ? 2.926 14.088 8.315 1.00 95.62 267 ASN A O 1
ATOM 2174 N N . GLU A 1 268 ? 2.213 16.210 8.430 1.00 97.06 268 GLU A N 1
ATOM 2175 C CA . GLU A 1 268 ? 2.842 16.485 9.734 1.00 97.06 268 GLU A CA 1
ATOM 2176 C C . GLU A 1 268 ? 2.335 15.567 10.861 1.00 97.06 268 GLU A C 1
ATOM 2178 O O . GLU A 1 268 ? 3.092 15.211 11.771 1.00 97.06 268 GLU A O 1
ATOM 2183 N N . GLU A 1 269 ? 1.070 15.144 10.795 1.00 96.06 269 GLU A N 1
ATOM 2184 C CA . GLU A 1 269 ? 0.480 14.216 11.762 1.00 96.06 269 GLU A CA 1
ATOM 2185 C C . GLU A 1 269 ? 1.139 12.834 11.660 1.00 96.06 269 GLU A C 1
ATOM 2187 O O . GLU A 1 269 ? 1.601 12.293 12.665 1.00 96.06 269 GLU A O 1
ATOM 2192 N N . GLU A 1 270 ? 1.280 12.296 10.447 1.00 96.06 270 GLU A N 1
ATOM 2193 C CA . GLU A 1 270 ? 1.975 11.031 10.196 1.00 96.06 270 GLU A CA 1
ATOM 2194 C C . GLU A 1 270 ? 3.441 11.087 10.624 1.00 96.06 270 GLU A C 1
ATOM 2196 O O . GLU A 1 270 ? 3.946 10.145 11.239 1.00 96.06 270 GLU A O 1
ATOM 2201 N N . GLN A 1 271 ? 4.129 12.200 10.354 1.00 97.75 271 GLN A N 1
ATOM 2202 C CA . GLN A 1 271 ? 5.519 12.398 10.778 1.00 97.75 271 GLN A CA 1
ATOM 2203 C C . GLN A 1 271 ? 5.638 12.385 12.303 1.00 97.75 271 GLN A C 1
ATOM 2205 O O . GLN A 1 271 ? 6.525 11.726 12.859 1.00 97.75 271 GLN A O 1
ATOM 2210 N N . THR A 1 272 ? 4.711 13.055 12.989 1.00 97.19 272 THR A N 1
ATOM 2211 C CA . THR A 1 272 ? 4.646 13.059 14.453 1.00 97.19 272 THR A CA 1
ATOM 2212 C C . THR A 1 272 ? 4.408 11.648 14.988 1.00 97.19 272 THR A C 1
ATOM 2214 O O . THR A 1 272 ? 5.166 11.172 15.838 1.00 97.19 272 THR A O 1
ATOM 2217 N N . LEU A 1 273 ? 3.425 10.927 14.440 1.00 95.69 273 LEU A N 1
ATOM 2218 C CA . LEU A 1 273 ? 3.128 9.542 14.816 1.00 95.69 273 LEU A CA 1
ATOM 2219 C C . LEU A 1 273 ? 4.321 8.611 14.564 1.00 95.69 273 LEU A C 1
ATOM 2221 O O . LEU A 1 273 ? 4.614 7.744 15.391 1.00 95.69 273 LEU A O 1
ATOM 2225 N N . PHE A 1 274 ? 5.053 8.806 13.468 1.00 97.00 274 PHE A N 1
ATOM 2226 C CA . PHE A 1 274 ? 6.254 8.035 13.166 1.00 97.00 274 PHE A CA 1
ATOM 2227 C C . PHE A 1 274 ? 7.339 8.240 14.224 1.00 97.00 274 PHE A C 1
ATOM 2229 O O . PHE A 1 274 ? 7.929 7.274 14.717 1.00 97.00 274 PHE A O 1
ATOM 2236 N N . VAL A 1 275 ? 7.584 9.489 14.622 1.00 96.94 275 VAL A N 1
ATOM 2237 C CA . VAL A 1 275 ? 8.558 9.833 15.668 1.00 96.94 275 VAL A CA 1
ATOM 2238 C C . VAL A 1 275 ? 8.164 9.250 17.027 1.00 96.94 275 VAL A C 1
ATOM 2240 O O . VAL A 1 275 ? 9.042 8.758 17.748 1.00 96.94 275 VAL A O 1
ATOM 2243 N N . GLU A 1 276 ? 6.872 9.290 17.363 1.00 95.50 276 GLU A N 1
ATOM 2244 C CA . GLU A 1 276 ? 6.324 8.764 18.617 1.00 95.50 276 GLU A CA 1
ATOM 2245 C C . GLU A 1 276 ? 6.395 7.233 18.696 1.00 95.50 276 GLU A C 1
ATOM 2247 O O . GLU A 1 276 ? 6.736 6.685 19.747 1.00 95.50 276 GLU A O 1
ATOM 2252 N N . GLN A 1 277 ? 6.066 6.528 17.608 1.00 94.00 277 GLN A N 1
ATOM 2253 C CA . GLN A 1 277 ? 5.888 5.073 17.644 1.00 94.00 277 GLN A CA 1
ATOM 2254 C C . GLN A 1 277 ? 7.135 4.281 17.242 1.00 94.00 277 GLN A C 1
ATOM 2256 O O . GLN A 1 277 ? 7.302 3.146 17.697 1.00 94.00 277 GLN A O 1
ATOM 2261 N N . ILE A 1 278 ? 8.031 4.844 16.425 1.00 94.69 278 ILE A N 1
ATOM 2262 C CA . ILE A 1 278 ? 9.266 4.158 16.034 1.00 94.69 278 ILE A CA 1
ATOM 2263 C C . ILE A 1 278 ? 10.381 4.429 17.059 1.00 94.69 278 ILE A C 1
ATOM 2265 O O . ILE A 1 278 ? 10.731 5.591 17.311 1.00 94.69 278 ILE A O 1
ATOM 2269 N N . PRO A 1 279 ? 11.018 3.375 17.616 1.00 93.38 279 PRO A N 1
ATOM 2270 C CA . PRO A 1 279 ? 12.112 3.528 18.569 1.00 93.38 279 PRO A CA 1
ATOM 2271 C C . PRO A 1 279 ? 13.249 4.406 18.037 1.00 93.38 279 PRO A C 1
ATOM 2273 O O . PRO A 1 279 ? 13.689 4.247 16.896 1.00 93.38 279 PRO A O 1
ATOM 2276 N N . LEU A 1 280 ? 13.788 5.276 18.899 1.00 94.19 280 LEU A N 1
ATOM 2277 C CA . LEU A 1 280 ? 14.837 6.242 18.545 1.00 94.19 280 LEU A CA 1
ATOM 2278 C C . LEU A 1 280 ? 16.037 5.594 17.837 1.00 94.19 280 LEU A C 1
ATOM 2280 O O . LEU A 1 280 ? 16.494 6.107 16.821 1.00 94.19 280 LEU A O 1
ATOM 2284 N N . VAL A 1 281 ? 16.511 4.445 18.333 1.00 95.12 281 VAL A N 1
ATOM 2285 C CA . VAL A 1 281 ? 17.647 3.723 17.733 1.00 95.12 281 VAL A CA 1
ATOM 2286 C C . VAL A 1 281 ? 17.350 3.327 16.287 1.00 95.12 281 VAL A C 1
ATOM 2288 O O . VAL A 1 281 ? 18.201 3.508 15.425 1.00 95.12 281 VAL A O 1
ATOM 2291 N N . ALA A 1 282 ? 16.143 2.833 15.997 1.00 94.44 282 ALA A N 1
ATOM 2292 C CA . ALA A 1 282 ? 15.763 2.489 14.632 1.00 94.44 282 ALA A CA 1
ATOM 2293 C C . ALA A 1 282 ? 15.744 3.740 13.744 1.00 94.44 282 ALA A C 1
ATOM 2295 O O . ALA A 1 282 ? 16.322 3.708 12.663 1.00 94.44 282 ALA A O 1
ATOM 2296 N N . ARG A 1 283 ? 15.186 4.860 14.235 1.00 96.44 283 ARG A N 1
ATOM 2297 C CA . ARG A 1 283 ? 15.155 6.141 13.504 1.00 96.44 283 ARG A CA 1
ATOM 2298 C C . ARG A 1 283 ? 16.550 6.662 13.164 1.00 96.44 283 ARG A C 1
ATOM 2300 O O . ARG A 1 283 ? 16.794 7.040 12.025 1.00 96.44 283 ARG A O 1
ATOM 2307 N N . MET A 1 284 ? 17.483 6.622 14.116 1.00 97.00 284 MET A N 1
ATOM 2308 C CA . MET A 1 284 ? 18.872 7.049 13.891 1.00 97.00 284 MET A CA 1
ATOM 2309 C C . MET A 1 284 ? 19.592 6.207 12.830 1.00 97.00 284 MET A C 1
ATOM 2311 O O . MET A 1 284 ? 20.493 6.701 12.155 1.00 97.00 284 MET A O 1
ATOM 2315 N N . MET A 1 285 ? 19.197 4.943 12.665 1.00 97.56 285 MET A N 1
ATOM 2316 C CA . MET A 1 285 ? 19.820 4.030 11.710 1.00 97.56 285 MET A CA 1
ATOM 2317 C C . MET A 1 285 ? 19.247 4.133 10.293 1.00 97.56 285 MET A C 1
ATOM 2319 O O . MET A 1 285 ? 19.901 3.651 9.368 1.00 97.56 285 MET A O 1
ATOM 2323 N N . ILE A 1 286 ? 18.089 4.779 10.096 1.00 96.62 286 ILE A N 1
ATOM 2324 C CA . ILE A 1 286 ? 17.417 4.870 8.786 1.00 96.62 286 ILE A CA 1
ATOM 2325 C C . ILE A 1 286 ? 18.367 5.402 7.713 1.00 96.62 286 ILE A C 1
ATOM 2327 O O . ILE A 1 286 ? 18.495 4.775 6.669 1.00 96.62 286 ILE A O 1
ATOM 2331 N N . GLY A 1 287 ? 19.108 6.483 7.978 1.00 96.75 287 GLY A N 1
ATOM 2332 C CA . GLY A 1 287 ? 20.034 7.049 6.990 1.00 96.75 287 GLY A CA 1
ATOM 2333 C C . GLY A 1 287 ? 21.178 6.103 6.600 1.00 96.75 287 GLY A C 1
ATOM 2334 O O . GLY A 1 287 ? 21.574 6.047 5.438 1.00 96.75 287 GLY A O 1
ATOM 2335 N N . SER A 1 288 ? 21.699 5.319 7.549 1.00 97.06 288 SER A N 1
ATOM 2336 C CA . SER A 1 288 ? 22.734 4.314 7.265 1.00 97.06 288 SER A CA 1
ATOM 2337 C C . SER A 1 288 ? 22.163 3.122 6.494 1.00 97.06 288 SER A C 1
ATOM 2339 O O . SER A 1 288 ? 22.788 2.635 5.548 1.00 97.06 288 SER A O 1
ATOM 2341 N N . TRP A 1 289 ? 20.965 2.666 6.866 1.00 96.56 289 TRP A N 1
ATOM 2342 C CA . TRP A 1 289 ? 20.282 1.584 6.166 1.00 96.56 289 TRP A CA 1
ATOM 2343 C C . TRP A 1 289 ? 19.844 1.994 4.764 1.00 96.56 289 TRP A C 1
ATOM 2345 O O . TRP A 1 289 ? 19.958 1.174 3.861 1.00 96.56 289 TRP A O 1
ATOM 2355 N N . ARG A 1 290 ? 19.429 3.247 4.546 1.00 95.50 290 ARG A N 1
ATOM 2356 C CA . ARG A 1 290 ? 19.075 3.751 3.214 1.00 95.50 290 ARG A CA 1
ATOM 2357 C C . ARG A 1 290 ? 20.247 3.590 2.247 1.00 95.50 290 ARG A C 1
ATOM 2359 O O . ARG A 1 290 ? 20.111 2.893 1.248 1.00 95.50 290 ARG A O 1
ATOM 2366 N N . LYS A 1 291 ? 21.424 4.094 2.624 1.00 95.19 291 LYS A N 1
ATOM 2367 C CA . LYS A 1 291 ? 22.650 4.005 1.812 1.00 95.19 291 LYS A CA 1
ATOM 2368 C C . LYS A 1 291 ? 23.108 2.576 1.528 1.00 95.19 291 LYS A C 1
ATOM 2370 O O . LYS A 1 291 ? 23.625 2.284 0.459 1.00 95.19 291 LYS A O 1
ATOM 2375 N N . SER A 1 292 ? 22.971 1.687 2.511 1.00 94.94 292 SER A N 1
ATOM 2376 C CA . SER A 1 292 ? 23.527 0.329 2.426 1.00 94.94 292 SER A CA 1
ATOM 2377 C C . SER A 1 292 ? 22.556 -0.724 1.895 1.00 94.94 292 SER A C 1
ATOM 2379 O O . SER A 1 292 ? 23.012 -1.738 1.374 1.00 94.94 292 SER A O 1
ATOM 2381 N N . LEU A 1 293 ? 21.243 -0.522 2.046 1.00 91.69 293 LEU A N 1
ATOM 2382 C CA . LEU A 1 293 ? 20.217 -1.530 1.754 1.00 91.69 293 LEU A CA 1
ATOM 2383 C C . LEU A 1 293 ? 19.172 -1.075 0.732 1.00 91.69 293 LEU A C 1
ATOM 2385 O O . LEU A 1 293 ? 18.577 -1.941 0.101 1.00 91.69 293 LEU A O 1
ATOM 2389 N N . TYR A 1 294 ? 18.898 0.230 0.619 1.00 90.50 294 TYR A N 1
ATOM 2390 C CA . TYR A 1 294 ? 17.785 0.759 -0.179 1.00 90.50 294 TYR A CA 1
ATOM 2391 C C . TYR A 1 294 ? 18.266 1.407 -1.480 1.00 90.50 294 TYR A C 1
ATOM 2393 O O . TYR A 1 294 ? 17.877 0.971 -2.554 1.00 90.50 294 TYR A O 1
ATOM 2401 N N . GLU A 1 295 ? 19.174 2.384 -1.414 1.00 91.19 295 GLU A N 1
ATOM 2402 C CA . GLU A 1 295 ? 19.722 3.080 -2.592 1.00 91.19 295 GLU A CA 1
ATOM 2403 C C . GLU A 1 295 ? 20.257 2.131 -3.685 1.00 91.19 295 GLU A C 1
ATOM 2405 O O . GLU A 1 295 ? 19.952 2.372 -4.854 1.00 91.19 295 GLU A O 1
ATOM 2410 N N . PRO A 1 296 ? 20.960 1.021 -3.365 1.00 90.44 296 PRO A N 1
ATOM 2411 C CA . PRO A 1 296 ? 21.420 0.077 -4.388 1.00 90.44 296 PRO A CA 1
ATOM 2412 C C . PRO A 1 296 ? 20.302 -0.612 -5.188 1.00 90.44 296 PRO A C 1
ATOM 2414 O O . PRO A 1 296 ? 20.562 -1.103 -6.286 1.00 90.44 296 PRO A O 1
ATOM 2417 N N . GLU A 1 297 ? 19.088 -0.688 -4.638 1.00 86.06 297 GLU A N 1
ATOM 2418 C CA . GLU A 1 297 ? 17.934 -1.357 -5.257 1.00 86.06 297 GLU A CA 1
ATOM 2419 C C . GLU A 1 297 ? 16.928 -0.358 -5.840 1.00 86.06 297 GLU A C 1
ATOM 2421 O O . GLU A 1 297 ? 16.322 -0.634 -6.872 1.00 86.06 297 GLU A O 1
ATOM 2426 N N . VAL A 1 298 ? 16.766 0.803 -5.198 1.00 85.19 298 VAL A N 1
ATOM 2427 C CA . VAL A 1 298 ? 15.630 1.711 -5.426 1.00 85.19 298 VAL A CA 1
ATOM 2428 C C . VAL A 1 298 ? 16.048 3.100 -5.888 1.00 85.19 298 VAL A C 1
ATOM 2430 O O . VAL A 1 298 ? 15.195 3.865 -6.323 1.00 85.19 298 VAL A O 1
ATOM 2433 N N . GLY A 1 299 ? 17.344 3.435 -5.860 1.00 82.44 299 GLY A N 1
ATOM 2434 C CA . GLY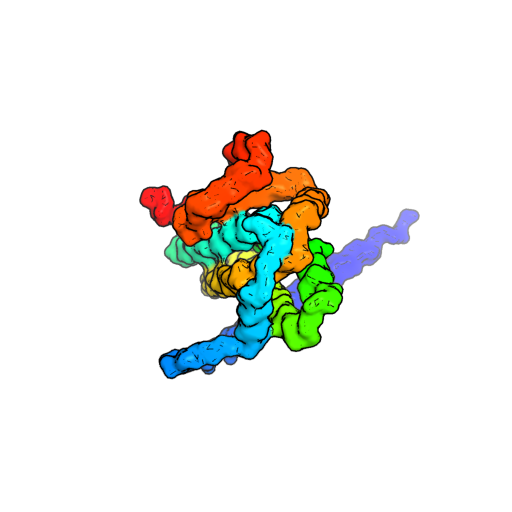 A 1 299 ? 17.825 4.780 -6.204 1.00 82.44 299 GLY A CA 1
ATOM 2435 C C . GLY A 1 299 ? 17.429 5.252 -7.610 1.00 82.44 299 GLY A C 1
ATOM 2436 O O . GLY A 1 299 ? 17.451 6.445 -7.879 1.00 82.44 299 GLY A O 1
ATOM 2437 N N . MET A 1 300 ? 17.014 4.334 -8.490 1.00 84.50 300 MET A N 1
ATOM 2438 C CA . MET A 1 300 ? 16.488 4.652 -9.821 1.00 84.50 300 MET A CA 1
ATOM 2439 C C . MET A 1 300 ? 15.102 5.318 -9.776 1.00 84.50 300 MET A C 1
ATOM 2441 O O . MET A 1 300 ? 14.808 6.152 -10.625 1.00 84.50 300 MET A O 1
ATOM 2445 N N . LEU A 1 301 ? 14.263 5.009 -8.775 1.00 87.12 301 LEU A N 1
ATOM 2446 C CA . LEU A 1 301 ? 12.946 5.644 -8.601 1.00 87.12 301 LEU A CA 1
ATOM 2447 C C . LEU A 1 301 ? 13.052 7.126 -8.209 1.00 87.12 301 LEU A C 1
ATOM 2449 O O . LEU A 1 301 ? 12.098 7.877 -8.404 1.00 87.12 301 LEU A O 1
ATOM 2453 N N . ASP A 1 302 ? 14.197 7.547 -7.666 1.00 83.25 302 ASP A N 1
ATOM 2454 C CA . ASP A 1 302 ? 14.440 8.924 -7.226 1.00 83.25 302 ASP A CA 1
ATOM 2455 C C . ASP A 1 302 ? 14.979 9.829 -8.350 1.00 83.25 302 ASP A C 1
ATOM 2457 O O . ASP A 1 302 ? 15.062 11.041 -8.168 1.00 83.25 302 ASP A O 1
ATOM 2461 N N . LEU A 1 303 ? 15.306 9.272 -9.525 1.00 69.25 303 LEU A N 1
ATOM 2462 C CA . LEU A 1 303 ? 15.840 10.013 -10.679 1.00 69.25 303 LEU A CA 1
ATOM 2463 C C . LEU A 1 303 ? 14.764 10.771 -11.480 1.00 69.25 303 LEU A C 1
ATOM 2465 O O . LEU A 1 303 ? 15.074 11.376 -12.507 1.00 69.25 303 LEU A O 1
ATOM 2469 N N . SER A 1 304 ? 13.503 10.750 -11.036 1.00 57.47 304 SER A N 1
ATOM 2470 C CA . SER A 1 304 ? 12.424 11.491 -11.694 1.00 57.47 304 SER A CA 1
ATOM 2471 C C . SER A 1 304 ? 12.681 13.010 -11.596 1.00 57.47 304 SER A C 1
ATOM 2473 O O . SER A 1 304 ? 12.916 13.522 -10.498 1.00 57.47 304 SER A O 1
ATOM 2475 N N . PRO A 1 305 ? 12.620 13.760 -12.715 1.00 51.50 305 PRO A N 1
ATOM 2476 C CA . PRO A 1 305 ? 13.024 15.168 -12.807 1.00 51.50 305 PRO A CA 1
ATOM 2477 C C . PRO A 1 305 ? 12.155 16.148 -12.001 1.00 51.50 305 PRO A C 1
ATOM 2479 O O . PRO A 1 305 ? 12.414 17.346 -12.018 1.00 51.50 305 PRO A O 1
ATOM 2482 N N . SER A 1 306 ? 11.135 15.680 -11.277 1.00 50.16 306 SER A N 1
ATOM 2483 C CA . SER A 1 306 ? 10.334 16.524 -10.383 1.00 50.16 306 SER A CA 1
ATOM 2484 C C . SER A 1 306 ? 11.061 16.938 -9.095 1.00 50.16 306 SER A C 1
ATOM 2486 O O . SER A 1 306 ? 10.540 17.778 -8.370 1.00 50.16 306 SER A O 1
ATOM 2488 N N . ASN A 1 307 ? 12.244 16.376 -8.809 1.00 45.00 307 ASN A N 1
ATOM 2489 C CA . ASN A 1 307 ? 13.015 16.646 -7.586 1.00 45.00 307 ASN A CA 1
ATOM 2490 C C . ASN A 1 307 ? 14.310 17.458 -7.807 1.00 45.00 307 ASN A C 1
ATOM 2492 O O . ASN A 1 307 ? 15.099 17.593 -6.868 1.00 45.00 307 ASN A O 1
ATOM 2496 N N . SER A 1 308 ? 14.550 17.975 -9.020 1.00 38.50 308 SER A N 1
ATOM 2497 C CA . SER A 1 308 ? 15.719 18.809 -9.366 1.00 38.50 308 SER A CA 1
ATOM 2498 C C . SER A 1 308 ? 15.369 20.278 -9.556 1.00 38.50 308 SER A C 1
ATOM 2500 O O . SER A 1 308 ? 14.397 20.531 -10.302 1.00 38.50 308 SER A O 1
#

Secondary structure (DSSP, 8-state):
--SSSSHHHHHHHHHHHHHHHHHHHHHHHHHHHHTT---PPP---------HHHHHHHHHHHTS--S-SS---HHHHHHHHHHHHHHHHHHHHHHHHHHTT----HHHHHHHIIIIIIIIHHHHHHIIIIIHHHHHHHHHS-TTS-HHHHHHHHHHHHHHHHHHHHHHHHHHHHHHHHHHHH-TTS-HHHHHHHHHHHHHHHHHHHHHHHHHHHHIIIIIHHHHHHHS-HHHHHHHHHHHHHHH-HHHHHHHHHHHHHHHS-TTT--HHHHHHHHHHS-HHHHHHHHHHIIIIIHHHHTTGGG-GGG-

Radius of gyration: 22.8 Å; chains: 1; bounding box: 55×67×56 Å

Organism: NCBI:txid426638

Sequence (308 aa):
MKFHSILVFSLIWVARSNENSLLQGARNLMQAAVNKQSDEPNICDSTEDIPQNESIIQNYLDSTPSLADKFFIQGWRWHHLSIVRDAKRLNQYASIVKSGDEEDLEPLKKAVDFVFNFNLRGLADIEDKVFFPWLREKLLNSEYESEETKKAFASMIEDVDQDRKRVKDLASKIVSYMDLATENSVDQNMRRDALDNIITNTDAVYNLTNSIKAREDKFLVPALMKNVSSREQKFFNHKVLRSLGILQSRKYLIGMYDAVHDPDYGNEEEQTLFVEQIPLVARMMIGSWRKSLYEPEVGMLDLSPSNS

pLDDT: mean 85.54, std 21.09, range [26.23, 98.5]